Protein AF-A0A7L2NS81-F1 (afdb_monomer_lite)

Sequence (266 aa):
VYLLECKKGIGVDYRGTEAKTQKGVRCQKWADDIPHKPRYTPEKYPRAGLEENYCRNPDGDEKGPWCYTTDPDTRFDYCSIPECEVECMHCSGENYRGVVATTVSGLKCQRWDSQEPHSHGYLPENFPEKDLKNNYCRNPDGEPRPWCFTTSPTKRWDYCDIPRCTTPPPPPAPGRQCLSGRGEDYRGTISVTESGNTCQHWNSQSPHRHARTPENYPCQSLDENYCRNPDGEQRPWCYTTNTTARWEYCNIPSCDNTKPEAPGKN

InterPro domains:
  IPR000001 Kringle [PF00051] (6-84)
  IPR000001 Kringle [PF00051] (88-165)
  IPR000001 Kringle [PF00051] (178-255)
  IPR000001 Kringle [PS50070] (5-84)
  IPR000001 Kringle [PS50070] (87-165)
  IPR000001 Kringle [PS50070] (177-255)
  IPR000001 Kringle [SM00130] (4-86)
  IPR000001 Kringle [SM00130] (87-167)
  IPR000001 Kringle [SM00130] (176-257)
  IPR000001 Kringle [cd00108] (5-85)
  IPR000001 Kringle [cd00108] (85-165)
  IPR000001 Kringle [cd00108] (175-256)
  IPR013806 Kringle-like fold [SSF57440] (3-86)
  IPR013806 Kringle-like fold [SSF57440] (87-171)
  IPR013806 Kringle-like fold [SSF57440] (175-260)
  IPR018056 Kringle, conserved site [PS00021] (54-67)
  IPR018056 Kringle, conserved site [PS00021] (136-148)
  IPR018056 Kringle, conserved site [PS00021] (226-238)
  IPR038178 Kringle superfamily [G3DSA:2.40.20.10] (1-86)
  IPR038178 Kringle superfamily [G3DSA:2.40.20.10] (87-169)

Structure (mmCIF, N/CA/C/O backbone):
data_AF-A0A7L2NS81-F1
#
_entry.id   AF-A0A7L2NS81-F1
#
loop_
_atom_site.group_PDB
_atom_site.id
_atom_site.type_symbol
_atom_site.label_atom_id
_atom_site.label_alt_id
_atom_site.label_comp_id
_atom_site.label_asym_id
_atom_site.label_entity_id
_atom_site.label_seq_id
_atom_site.pdbx_PDB_ins_code
_atom_site.Cartn_x
_atom_site.Cartn_y
_atom_site.Cartn_z
_atom_site.occupancy
_atom_site.B_iso_or_equiv
_atom_site.auth_seq_id
_atom_site.auth_comp_id
_atom_site.auth_asym_id
_atom_site.auth_atom_id
_atom_site.pdbx_PDB_model_num
ATOM 1 N N . VAL A 1 1 ? 11.533 10.675 -11.305 1.00 37.94 1 VAL A N 1
ATOM 2 C CA . VAL A 1 1 ? 11.195 9.573 -12.235 1.00 37.94 1 VAL A CA 1
ATOM 3 C C . VAL A 1 1 ? 10.331 8.596 -11.459 1.00 37.94 1 VAL A C 1
ATOM 5 O O . VAL A 1 1 ? 10.693 8.256 -10.344 1.00 37.94 1 VAL A O 1
ATOM 8 N N . TYR A 1 2 ? 9.141 8.288 -11.972 1.00 44.25 2 TYR A N 1
ATOM 9 C CA . TYR A 1 2 ? 8.104 7.508 -11.289 1.00 44.25 2 TYR A CA 1
ATOM 10 C C . TYR A 1 2 ? 8.437 6.020 -11.352 1.00 44.25 2 TYR A C 1
ATOM 12 O O . TYR A 1 2 ? 8.634 5.500 -12.450 1.00 44.25 2 TYR A O 1
ATOM 20 N N . LEU A 1 3 ? 8.472 5.337 -10.211 1.00 56.97 3 LEU A N 1
ATOM 21 C CA . LEU A 1 3 ? 8.771 3.911 -10.158 1.00 56.97 3 LEU A CA 1
ATOM 22 C C . LEU A 1 3 ? 7.514 3.177 -9.679 1.00 56.97 3 LEU A C 1
ATOM 24 O O . LEU A 1 3 ? 7.083 3.314 -8.539 1.00 56.97 3 LEU A O 1
ATOM 28 N N . LEU A 1 4 ? 6.859 2.476 -10.605 1.00 67.50 4 LEU A N 1
ATOM 29 C CA . LEU A 1 4 ? 5.711 1.629 -10.304 1.00 67.50 4 LEU A CA 1
ATOM 30 C C . LEU A 1 4 ? 6.239 0.320 -9.700 1.00 67.50 4 LEU A C 1
ATOM 32 O O . LEU A 1 4 ? 6.959 -0.404 -10.384 1.00 67.50 4 LEU A O 1
ATOM 36 N N . GLU A 1 5 ? 5.874 0.012 -8.454 1.00 82.50 5 GLU A N 1
ATOM 37 C CA . GLU A 1 5 ? 6.315 -1.196 -7.721 1.00 82.50 5 GLU A CA 1
ATOM 38 C C . GLU A 1 5 ? 5.543 -2.476 -8.116 1.00 82.50 5 GLU A C 1
ATOM 40 O O . GLU A 1 5 ? 5.518 -3.468 -7.395 1.00 82.50 5 GLU A O 1
ATOM 45 N N . CYS A 1 6 ? 4.899 -2.462 -9.284 1.00 84.06 6 CYS A N 1
ATOM 46 C CA . CYS A 1 6 ? 4.261 -3.614 -9.914 1.00 84.06 6 CYS A CA 1
ATOM 47 C C . CYS A 1 6 ? 4.610 -3.637 -11.406 1.00 84.06 6 CYS A C 1
ATOM 49 O O . CYS A 1 6 ? 4.875 -2.592 -12.013 1.00 84.06 6 CYS A O 1
ATOM 51 N N . LYS A 1 7 ? 4.608 -4.823 -12.016 1.00 87.56 7 LYS A N 1
ATOM 52 C CA . LYS A 1 7 ? 4.845 -4.999 -13.454 1.00 87.56 7 LYS A CA 1
ATOM 53 C C . LYS A 1 7 ? 3.530 -5.151 -14.219 1.00 87.56 7 LYS A C 1
ATOM 55 O O . LYS A 1 7 ? 2.522 -5.575 -13.669 1.00 87.56 7 LYS A O 1
ATOM 60 N N . LYS A 1 8 ? 3.555 -4.792 -15.503 1.00 82.69 8 LYS A N 1
ATOM 61 C CA . LYS A 1 8 ? 2.508 -5.135 -16.474 1.00 82.69 8 LYS A CA 1
ATOM 62 C C . LYS A 1 8 ? 3.078 -6.139 -17.469 1.00 82.69 8 LYS A C 1
ATOM 64 O O . LYS A 1 8 ? 4.150 -5.885 -18.031 1.00 82.69 8 LYS A O 1
ATOM 69 N N . GLY A 1 9 ? 2.378 -7.244 -17.693 1.00 85.25 9 GLY A N 1
ATOM 70 C CA . GLY A 1 9 ? 2.822 -8.351 -18.531 1.00 85.25 9 GLY A CA 1
ATOM 71 C C . GLY A 1 9 ? 4.226 -8.823 -18.147 1.00 85.25 9 GLY A C 1
ATOM 72 O O . GLY A 1 9 ? 4.533 -9.107 -16.990 1.00 85.25 9 GLY A O 1
ATOM 73 N N . ILE A 1 10 ? 5.129 -8.845 -19.124 1.00 90.44 10 ILE A N 1
ATOM 74 C CA . ILE A 1 10 ? 6.520 -9.272 -18.915 1.00 90.44 10 ILE A CA 1
ATOM 75 C C . ILE A 1 10 ? 7.399 -8.204 -18.229 1.00 90.44 10 ILE A C 1
ATOM 77 O O . ILE A 1 10 ? 8.578 -8.433 -17.983 1.00 90.44 10 ILE A O 1
ATOM 81 N N . GLY A 1 11 ? 6.875 -7.023 -17.886 1.00 91.12 11 GLY A N 1
ATOM 82 C CA . GLY A 1 11 ? 7.608 -6.034 -17.085 1.00 91.12 11 GLY A CA 1
ATOM 83 C C . GLY A 1 11 ? 8.783 -5.345 -17.788 1.00 91.12 11 GLY A C 1
ATOM 84 O O . GLY A 1 11 ? 9.709 -4.900 -17.117 1.00 91.12 11 GLY A O 1
ATOM 85 N N . VAL A 1 12 ? 8.753 -5.206 -19.117 1.00 92.50 12 VAL A N 1
ATOM 86 C CA . VAL A 1 12 ? 9.753 -4.418 -19.878 1.00 92.50 12 VAL A CA 1
ATOM 87 C C . VAL A 1 12 ? 9.779 -2.952 -19.424 1.00 92.50 12 VAL A C 1
ATOM 89 O O . VAL A 1 12 ? 10.843 -2.353 -19.242 1.00 92.50 12 VAL A O 1
ATOM 92 N N . ASP A 1 13 ? 8.603 -2.395 -19.139 1.00 89.19 13 ASP A N 1
ATOM 93 C CA . ASP A 1 13 ? 8.441 -1.023 -18.647 1.00 89.19 13 ASP A CA 1
ATOM 94 C C . ASP A 1 13 ? 8.472 -0.925 -17.115 1.00 89.19 13 ASP A C 1
ATOM 96 O O . ASP A 1 13 ? 8.234 0.146 -16.555 1.00 89.19 13 ASP A O 1
ATOM 100 N N . TYR A 1 14 ? 8.763 -2.025 -16.412 1.00 90.88 14 TYR A N 1
ATOM 101 C CA . TYR A 1 14 ? 8.884 -1.999 -14.959 1.00 90.88 14 TYR A CA 1
ATOM 102 C C . TYR A 1 14 ? 10.051 -1.101 -14.551 1.00 90.88 14 TYR A C 1
ATOM 104 O O . TYR A 1 14 ? 11.174 -1.240 -15.048 1.00 90.88 14 TYR A O 1
ATOM 112 N N . ARG A 1 15 ? 9.777 -0.161 -13.648 1.00 91.81 15 ARG A N 1
ATOM 113 C CA . ARG A 1 15 ? 10.780 0.761 -13.112 1.00 91.81 15 ARG A CA 1
ATOM 114 C C . ARG A 1 15 ? 10.812 0.780 -11.585 1.00 91.81 15 ARG A C 1
ATOM 116 O O . ARG A 1 15 ? 11.556 1.579 -11.054 1.00 91.81 15 ARG A O 1
ATOM 123 N N . GLY A 1 16 ? 10.083 -0.096 -10.887 1.00 89.62 16 GLY A N 1
ATOM 124 C CA . GLY A 1 16 ? 10.102 -0.201 -9.420 1.00 89.62 16 GLY A CA 1
ATOM 125 C C . GLY A 1 16 ? 11.493 -0.433 -8.811 1.00 89.62 16 GLY A C 1
ATOM 126 O O . GLY A 1 16 ? 12.495 -0.595 -9.518 1.00 89.62 16 GLY A O 1
ATOM 127 N N . THR A 1 17 ? 11.554 -0.456 -7.488 1.00 93.75 17 THR A N 1
ATOM 128 C CA . THR A 1 17 ? 12.788 -0.497 -6.691 1.00 93.75 17 THR A CA 1
ATOM 129 C C . THR A 1 17 ? 13.110 -1.871 -6.108 1.00 93.75 17 THR A C 1
ATOM 131 O O . THR A 1 17 ? 14.082 -1.998 -5.363 1.00 93.75 17 THR A O 1
ATOM 134 N N . GLU A 1 18 ? 12.354 -2.915 -6.476 1.00 93.81 18 GLU A N 1
ATOM 135 C CA . GLU A 1 18 ? 12.687 -4.295 -6.097 1.00 93.81 18 GLU A CA 1
ATOM 136 C C . GLU A 1 18 ? 14.151 -4.618 -6.438 1.00 93.81 18 GLU A C 1
ATOM 138 O O . GLU A 1 18 ? 14.589 -4.445 -7.577 1.00 93.81 18 GLU A O 1
ATOM 143 N N . ALA A 1 19 ? 14.901 -5.055 -5.429 1.00 96.69 19 ALA A N 1
ATOM 144 C CA . ALA A 1 19 ? 16.357 -5.216 -5.468 1.00 96.69 19 ALA A CA 1
ATOM 145 C C . ALA A 1 19 ? 16.804 -6.571 -4.894 1.00 96.69 19 ALA A C 1
ATOM 147 O O . ALA A 1 19 ? 17.984 -6.763 -4.557 1.00 96.69 19 ALA A O 1
ATOM 148 N N . LYS A 1 20 ? 15.856 -7.501 -4.739 1.00 95.75 20 LYS A N 1
ATOM 149 C CA . LYS A 1 20 ? 16.094 -8.889 -4.365 1.00 95.75 20 LYS A CA 1
ATOM 150 C C . LYS A 1 20 ? 15.446 -9.829 -5.376 1.00 95.75 20 LYS A C 1
ATOM 152 O O . LYS A 1 20 ? 14.389 -9.557 -5.941 1.00 95.75 20 LYS A O 1
ATOM 157 N N . THR A 1 21 ? 16.085 -10.972 -5.578 1.00 96.06 21 THR A N 1
ATOM 158 C CA . THR A 1 21 ? 15.541 -12.048 -6.407 1.00 96.06 21 THR A CA 1
ATOM 159 C C . THR A 1 21 ? 14.382 -12.740 -5.685 1.00 96.06 21 THR A C 1
ATOM 161 O O . THR A 1 21 ? 14.189 -12.579 -4.479 1.00 96.06 21 THR A O 1
ATOM 164 N N . GLN A 1 22 ? 13.638 -13.587 -6.392 1.00 92.81 22 GLN A N 1
ATOM 165 C CA . GLN A 1 22 ? 12.577 -14.433 -5.833 1.00 92.81 22 GLN A CA 1
ATOM 166 C C . GLN A 1 22 ? 13.052 -15.339 -4.680 1.00 92.81 22 GLN A C 1
ATOM 168 O O . GLN A 1 22 ? 12.249 -15.769 -3.856 1.00 92.81 22 GLN A O 1
ATOM 173 N N . LYS A 1 23 ? 14.363 -15.608 -4.598 1.00 91.69 23 LYS A N 1
ATOM 174 C CA . LYS A 1 23 ? 15.012 -16.362 -3.513 1.00 91.69 23 LYS A CA 1
ATOM 175 C C . LYS A 1 23 ? 15.572 -15.470 -2.398 1.00 91.69 23 LYS A C 1
ATOM 177 O O . LYS A 1 23 ? 16.245 -15.962 -1.499 1.00 91.69 23 LYS A O 1
ATOM 182 N N . GLY A 1 24 ? 15.335 -14.160 -2.458 1.00 91.88 24 GLY A N 1
ATOM 183 C CA . GLY A 1 24 ? 15.815 -13.183 -1.482 1.00 91.88 24 GLY A CA 1
ATOM 184 C C . GLY A 1 24 ? 17.287 -12.785 -1.635 1.00 91.88 24 GLY A C 1
ATOM 185 O O . GLY A 1 24 ? 17.800 -12.069 -0.772 1.00 91.88 24 GLY A O 1
ATOM 186 N N . VAL A 1 25 ? 17.972 -13.210 -2.706 1.00 95.69 25 VAL A N 1
ATOM 187 C CA . VAL A 1 25 ? 19.376 -12.843 -2.960 1.00 95.69 25 VAL A CA 1
ATOM 188 C C . VAL A 1 25 ? 19.437 -11.384 -3.397 1.00 95.69 25 VAL A C 1
ATOM 190 O O . VAL A 1 25 ? 18.642 -10.946 -4.226 1.00 95.69 25 VAL A O 1
ATOM 193 N N . ARG A 1 26 ? 20.373 -10.612 -2.838 1.00 97.31 26 ARG A N 1
ATOM 194 C CA . ARG A 1 26 ? 20.547 -9.202 -3.197 1.00 97.31 26 ARG A CA 1
ATOM 195 C C . ARG A 1 26 ? 21.026 -9.080 -4.644 1.00 97.31 26 ARG A C 1
ATOM 197 O O . ARG A 1 26 ? 21.920 -9.805 -5.075 1.00 97.31 26 ARG A O 1
ATOM 204 N N . CYS A 1 27 ? 20.454 -8.132 -5.374 1.00 98.12 27 CYS A N 1
ATOM 205 C CA . CYS A 1 27 ? 20.894 -7.820 -6.723 1.00 98.12 27 CYS A CA 1
ATOM 206 C C . CYS A 1 27 ? 22.243 -7.081 -6.716 1.00 98.12 27 CYS A C 1
ATOM 208 O O . CYS A 1 27 ? 22.480 -6.202 -5.880 1.00 98.12 27 CYS A O 1
ATOM 210 N N . GLN A 1 28 ? 23.103 -7.408 -7.675 1.00 98.06 28 GLN A N 1
ATOM 211 C CA . GLN A 1 28 ? 24.285 -6.640 -8.057 1.00 98.06 28 GLN A CA 1
ATOM 212 C C . GLN A 1 28 ? 23.850 -5.399 -8.854 1.00 98.06 28 GLN A C 1
ATOM 214 O O . GLN A 1 28 ? 22.863 -5.453 -9.593 1.00 98.06 28 GLN A O 1
ATOM 219 N N . LYS A 1 29 ? 24.569 -4.276 -8.722 1.00 98.25 29 LYS A N 1
ATOM 220 C CA . LYS A 1 29 ? 24.287 -3.091 -9.543 1.00 98.25 29 LYS A CA 1
ATOM 221 C C . LYS A 1 29 ? 24.582 -3.366 -11.013 1.00 98.25 29 LYS A C 1
ATOM 223 O O . LYS A 1 29 ? 25.565 -4.026 -11.340 1.00 98.25 29 LYS A O 1
ATOM 228 N N . TRP A 1 30 ? 23.773 -2.801 -11.905 1.00 97.88 30 TRP A N 1
ATOM 229 C CA . TRP A 1 30 ? 23.941 -2.976 -13.354 1.00 97.88 30 TRP A CA 1
ATOM 230 C C . TRP A 1 30 ? 25.242 -2.374 -13.899 1.00 97.88 30 TRP A C 1
ATOM 232 O O . TRP A 1 30 ? 25.712 -2.800 -14.954 1.00 97.88 30 TRP A O 1
ATOM 242 N N . ALA A 1 31 ? 25.793 -1.379 -13.199 1.00 97.19 31 ALA A N 1
ATOM 243 C CA . ALA A 1 31 ? 27.062 -0.733 -13.526 1.00 97.19 31 ALA A CA 1
ATOM 244 C C . ALA A 1 31 ? 28.289 -1.443 -12.917 1.00 97.19 31 ALA A C 1
ATOM 246 O O . ALA A 1 31 ? 29.405 -1.206 -13.376 1.00 97.19 31 ALA A O 1
ATOM 247 N N . ASP A 1 32 ? 28.098 -2.307 -11.913 1.00 97.62 32 ASP A N 1
ATOM 248 C CA . ASP A 1 32 ? 29.197 -3.026 -11.261 1.00 97.62 32 ASP A CA 1
ATOM 249 C C . ASP A 1 32 ? 29.572 -4.269 -12.080 1.00 97.62 32 ASP A C 1
ATOM 251 O O . ASP A 1 32 ? 28.709 -4.907 -12.686 1.00 97.62 32 ASP A O 1
ATOM 255 N N . ASP A 1 33 ? 30.847 -4.660 -12.064 1.00 96.25 33 ASP A N 1
ATOM 256 C CA . ASP A 1 33 ? 31.361 -5.835 -12.779 1.00 96.25 33 ASP A CA 1
ATOM 257 C C . ASP A 1 33 ? 31.762 -7.015 -11.876 1.00 96.25 33 ASP A C 1
ATOM 259 O O . ASP A 1 33 ? 32.298 -8.015 -12.364 1.00 96.25 33 ASP A O 1
ATOM 263 N N . ILE A 1 34 ? 31.438 -6.929 -10.581 1.00 93.50 34 ILE A N 1
ATOM 264 C CA . ILE A 1 34 ? 31.745 -7.923 -9.543 1.00 93.50 34 ILE A CA 1
ATOM 265 C C . ILE A 1 34 ? 30.467 -8.248 -8.740 1.00 93.50 34 ILE A C 1
ATOM 267 O O . ILE A 1 34 ? 29.770 -7.316 -8.333 1.00 93.50 34 ILE A O 1
ATOM 271 N N . PRO A 1 35 ? 30.173 -9.532 -8.434 1.00 96.19 35 PRO A N 1
ATOM 272 C CA . PRO A 1 35 ? 30.913 -10.737 -8.839 1.00 96.19 35 PRO A CA 1
ATOM 273 C C . PRO A 1 35 ? 30.750 -11.114 -10.319 1.00 96.19 35 PRO A C 1
ATOM 275 O O . PRO A 1 35 ? 31.581 -11.847 -10.855 1.00 96.19 35 PRO A O 1
ATOM 278 N N . HIS A 1 36 ? 29.718 -10.612 -11.000 1.00 97.50 36 HIS A N 1
ATOM 279 C CA . HIS A 1 36 ? 29.411 -10.993 -12.377 1.00 97.50 36 HIS A CA 1
ATOM 280 C C . HIS A 1 36 ? 29.635 -9.841 -13.337 1.00 97.50 36 HIS A C 1
ATOM 282 O O . HIS A 1 36 ? 29.019 -8.797 -13.202 1.00 97.50 36 HIS A O 1
ATOM 288 N N . LYS A 1 37 ? 30.394 -10.057 -14.412 1.00 96.94 37 LYS A N 1
ATOM 289 C CA . LYS A 1 37 ? 30.493 -9.076 -15.504 1.00 96.94 37 LYS A CA 1
ATOM 290 C C . LYS A 1 37 ? 29.169 -8.992 -16.297 1.00 96.94 37 LYS A C 1
ATOM 292 O O . LYS A 1 37 ? 28.851 -9.978 -16.981 1.00 96.94 37 LYS A O 1
ATOM 297 N N . PRO A 1 38 ? 28.399 -7.883 -16.267 1.00 96.50 38 PRO A N 1
ATOM 298 C CA . PRO A 1 38 ? 27.077 -7.815 -16.889 1.00 96.50 38 PRO A CA 1
ATOM 299 C C . PRO A 1 38 ? 27.137 -7.741 -18.418 1.00 96.50 38 PRO A C 1
ATOM 301 O O . PRO A 1 38 ? 27.992 -7.079 -19.012 1.00 96.50 38 PRO A O 1
ATOM 304 N N . ARG A 1 39 ? 26.182 -8.396 -19.085 1.00 95.94 39 ARG A N 1
ATOM 305 C CA . ARG A 1 39 ? 25.927 -8.219 -20.527 1.00 95.94 39 ARG A CA 1
ATOM 306 C C . ARG A 1 39 ? 25.102 -6.958 -20.811 1.00 95.94 39 ARG A C 1
ATOM 308 O O . ARG A 1 39 ? 25.333 -6.308 -21.831 1.00 95.94 39 ARG A O 1
ATOM 315 N N . TYR A 1 40 ? 24.166 -6.637 -19.920 1.00 95.88 40 TYR A N 1
ATOM 316 C CA . TYR A 1 40 ? 23.319 -5.448 -19.979 1.00 95.88 40 TYR A CA 1
ATOM 317 C C . TYR A 1 40 ? 23.836 -4.455 -18.947 1.00 95.88 40 TYR A C 1
ATOM 319 O O . TYR A 1 40 ? 23.880 -4.786 -17.767 1.00 95.88 40 TYR A O 1
ATOM 327 N N . THR A 1 41 ? 24.264 -3.283 -19.408 1.00 96.12 41 THR A N 1
ATOM 328 C CA . THR A 1 41 ? 24.773 -2.197 -18.562 1.00 96.12 41 THR A CA 1
ATOM 329 C C . THR A 1 41 ? 24.061 -0.893 -18.920 1.00 96.12 41 THR A C 1
ATOM 331 O O . THR A 1 41 ? 23.554 -0.780 -20.048 1.00 96.12 41 THR A O 1
ATOM 334 N N . PRO A 1 42 ? 24.022 0.098 -18.013 1.00 95.50 42 PRO A N 1
ATOM 335 C CA . PRO A 1 42 ? 23.379 1.387 -18.271 1.00 95.50 42 PRO A CA 1
ATOM 336 C C . PRO A 1 42 ? 23.953 2.101 -19.501 1.00 95.50 42 PRO A C 1
ATOM 338 O O . PRO A 1 42 ? 23.210 2.722 -20.258 1.00 95.50 42 PRO A O 1
ATOM 341 N N . GLU A 1 43 ? 25.254 1.950 -19.761 1.00 95.12 43 GLU A N 1
ATOM 342 C CA . GLU A 1 43 ? 25.945 2.568 -20.899 1.00 95.12 43 GLU A CA 1
ATOM 343 C C . GLU A 1 43 ? 25.525 1.933 -22.229 1.00 95.12 43 GLU A C 1
ATOM 345 O O . GLU A 1 43 ? 25.371 2.627 -23.233 1.00 95.12 43 GLU A O 1
ATOM 350 N N . LYS A 1 44 ? 25.327 0.607 -22.250 1.00 95.00 44 LYS A N 1
ATOM 351 C CA . LYS A 1 44 ? 24.927 -0.128 -23.461 1.00 95.00 44 LYS A CA 1
ATOM 352 C C . LYS A 1 44 ? 23.424 -0.056 -23.728 1.00 95.00 44 LYS A C 1
ATOM 354 O O . LYS A 1 44 ? 23.018 -0.095 -24.887 1.00 95.00 44 LYS A O 1
ATOM 359 N N . TYR A 1 45 ? 22.607 0.046 -22.679 1.00 94.94 45 TYR A N 1
ATOM 360 C CA . TYR A 1 45 ? 21.142 0.035 -22.759 1.00 94.94 45 TYR A CA 1
ATOM 361 C C . TYR A 1 45 ? 20.526 1.219 -21.990 1.00 94.94 45 TYR A C 1
ATOM 363 O O . TYR A 1 45 ? 19.752 1.016 -21.051 1.00 94.94 45 TYR A O 1
ATOM 371 N N . PRO A 1 46 ? 20.784 2.474 -22.407 1.00 93.31 46 PRO A N 1
ATOM 372 C CA . PRO A 1 46 ? 20.386 3.666 -21.650 1.00 93.31 46 PRO A CA 1
ATOM 373 C C . PRO A 1 46 ? 18.865 3.847 -21.517 1.00 93.31 46 PRO A C 1
ATOM 375 O O . PRO A 1 46 ? 18.396 4.547 -20.627 1.00 93.31 46 PRO A O 1
ATOM 378 N N . ARG A 1 47 ? 18.065 3.207 -22.382 1.00 89.56 47 ARG A N 1
ATOM 379 C CA . ARG A 1 47 ? 16.590 3.254 -22.326 1.00 89.56 47 ARG A CA 1
ATOM 380 C C . ARG A 1 47 ? 15.959 2.152 -21.469 1.00 89.56 47 ARG A C 1
ATOM 382 O O . ARG A 1 47 ? 14.763 2.215 -21.190 1.00 89.56 47 ARG A O 1
ATOM 389 N N . ALA A 1 48 ? 16.740 1.164 -21.033 1.00 90.75 48 ALA A N 1
ATOM 390 C CA . ALA A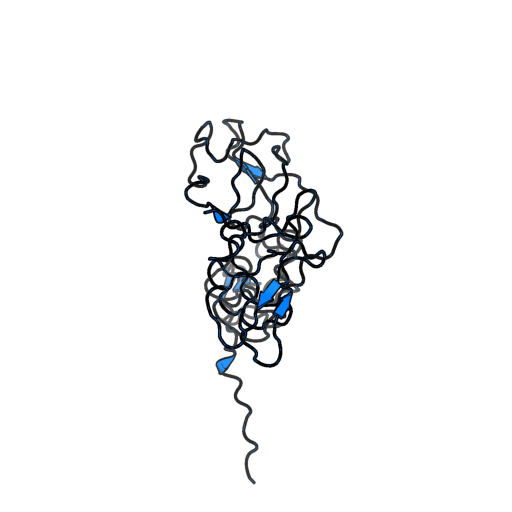 1 48 ? 16.237 0.052 -20.227 1.00 90.75 48 ALA A CA 1
ATOM 391 C C . ALA A 1 48 ? 16.065 0.412 -18.736 1.00 90.75 48 ALA A C 1
ATOM 393 O O . ALA A 1 48 ? 15.557 -0.399 -17.968 1.00 90.75 48 ALA A O 1
ATOM 394 N N . GLY A 1 49 ? 16.448 1.630 -18.325 1.00 91.62 49 GLY A N 1
ATOM 395 C CA . GLY A 1 49 ? 16.281 2.105 -16.948 1.00 91.62 49 GLY A CA 1
ATOM 396 C C . GLY A 1 49 ? 17.063 1.271 -15.936 1.00 91.62 49 GLY A C 1
ATOM 397 O O . GLY A 1 49 ? 16.537 0.979 -14.865 1.00 91.62 49 GLY A O 1
ATOM 398 N N . LEU A 1 50 ? 18.277 0.842 -16.299 1.00 95.38 50 LEU A N 1
ATOM 399 C CA . LEU A 1 50 ? 19.168 -0.011 -15.501 1.00 95.38 50 LEU A CA 1
ATOM 400 C C . LEU A 1 50 ? 19.802 0.764 -14.330 1.00 95.38 50 LEU A C 1
ATOM 402 O O . LEU A 1 50 ? 21.014 0.862 -14.201 1.00 95.38 50 LEU A O 1
ATOM 406 N N . GLU A 1 51 ? 18.968 1.379 -13.505 1.00 93.75 51 GLU A N 1
ATOM 407 C CA . GLU A 1 51 ? 19.382 2.195 -12.368 1.00 93.75 51 GLU A CA 1
ATOM 408 C C . GLU A 1 51 ? 19.677 1.308 -11.151 1.00 93.75 51 GLU A C 1
ATOM 410 O O . GLU A 1 51 ? 18.974 0.325 -10.897 1.00 93.75 51 GLU A O 1
ATOM 415 N N . GLU A 1 52 ? 20.721 1.665 -10.399 1.00 96.25 52 GLU A N 1
ATOM 416 C CA . GLU A 1 52 ? 21.174 0.944 -9.204 1.00 96.25 52 GLU A CA 1
ATOM 417 C C . GLU A 1 52 ? 21.288 -0.576 -9.433 1.00 96.25 52 GLU A C 1
ATOM 419 O O . GLU A 1 52 ? 21.941 -1.028 -10.377 1.00 96.25 52 GLU A O 1
ATOM 424 N N . ASN A 1 53 ? 20.688 -1.373 -8.550 1.00 97.38 53 ASN A N 1
ATOM 425 C CA . ASN A 1 53 ? 20.591 -2.825 -8.622 1.00 97.38 53 ASN A CA 1
ATOM 426 C C . ASN A 1 53 ? 19.135 -3.292 -8.769 1.00 97.38 53 ASN A C 1
ATOM 428 O O . ASN A 1 53 ? 18.802 -4.406 -8.374 1.00 97.38 53 ASN A O 1
ATOM 432 N N . TYR A 1 54 ? 18.251 -2.441 -9.289 1.00 97.25 54 TYR A N 1
ATOM 433 C CA . TYR A 1 54 ? 16.829 -2.758 -9.362 1.00 97.25 54 TYR A CA 1
ATOM 434 C C . TYR A 1 54 ? 16.533 -3.795 -10.443 1.00 97.25 54 TYR A C 1
ATOM 436 O O . TYR A 1 54 ? 17.120 -3.765 -11.521 1.00 97.25 54 TYR A O 1
ATOM 444 N N . CYS A 1 55 ? 15.582 -4.687 -10.198 1.00 97.56 55 CYS A N 1
ATOM 445 C CA . CYS A 1 55 ? 15.168 -5.703 -11.158 1.00 97.56 55 CYS A CA 1
ATOM 446 C C . CYS A 1 55 ? 14.612 -5.070 -12.441 1.00 97.56 55 CYS A C 1
ATOM 448 O O . CYS A 1 55 ? 13.784 -4.159 -12.384 1.00 97.56 55 CYS A O 1
ATOM 450 N N . ARG A 1 56 ? 15.044 -5.540 -13.613 1.00 97.62 56 ARG A N 1
ATOM 451 C CA . ARG A 1 56 ? 14.636 -5.010 -14.928 1.00 97.62 56 ARG A CA 1
ATOM 452 C C . ARG A 1 56 ? 14.493 -6.143 -15.933 1.00 97.62 56 ARG A C 1
ATOM 454 O O . ARG A 1 56 ? 14.997 -7.235 -15.712 1.00 97.62 56 ARG A O 1
ATOM 461 N N . ASN A 1 57 ? 13.806 -5.878 -17.039 1.00 97.12 57 ASN A N 1
ATOM 462 C CA . ASN A 1 57 ? 13.701 -6.816 -18.155 1.00 97.12 57 ASN A CA 1
ATOM 463 C C . ASN A 1 57 ? 14.267 -6.182 -19.443 1.00 97.12 57 ASN A C 1
ATOM 465 O O . ASN A 1 57 ? 13.494 -5.767 -20.310 1.00 97.12 57 ASN A O 1
ATOM 469 N N . PRO A 1 58 ? 15.601 -6.001 -19.544 1.00 96.56 58 PRO A N 1
ATOM 470 C CA . PRO A 1 58 ? 16.229 -5.321 -20.681 1.00 96.56 58 PRO A CA 1
ATOM 471 C C . PRO A 1 58 ? 16.178 -6.121 -21.988 1.00 96.56 58 PRO A C 1
ATOM 473 O O . PRO A 1 58 ? 16.429 -5.555 -23.052 1.00 96.56 58 PRO A O 1
ATOM 476 N N . ASP A 1 59 ? 15.889 -7.417 -21.914 1.00 95.50 59 ASP A N 1
ATOM 477 C CA . ASP A 1 59 ? 15.902 -8.361 -23.028 1.00 95.50 59 ASP A C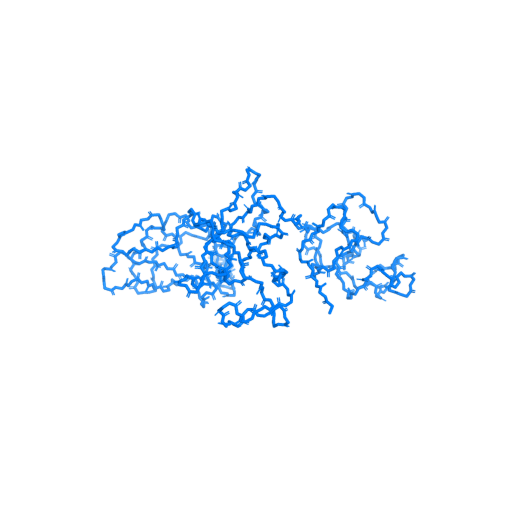A 1
ATOM 478 C C . ASP A 1 59 ? 14.530 -8.890 -23.435 1.00 95.50 59 ASP A C 1
ATOM 480 O O . ASP A 1 59 ? 14.437 -9.632 -24.411 1.00 95.50 59 ASP A O 1
ATOM 484 N N . GLY A 1 60 ? 13.468 -8.458 -22.752 1.00 94.19 60 GLY A N 1
ATOM 485 C CA . GLY A 1 60 ? 12.105 -8.873 -23.065 1.00 94.19 60 GLY A CA 1
ATOM 486 C C . GLY A 1 60 ? 11.846 -10.346 -22.756 1.00 94.19 60 GLY A C 1
ATOM 487 O O . GLY A 1 60 ? 11.037 -10.968 -23.439 1.00 94.19 60 GLY A O 1
ATOM 488 N N . ASP A 1 61 ? 12.524 -10.900 -21.748 1.00 95.94 61 ASP A N 1
ATOM 489 C CA . ASP A 1 61 ? 12.329 -12.277 -21.299 1.00 95.94 61 ASP A CA 1
ATOM 490 C C . ASP A 1 61 ? 10.874 -12.491 -20.845 1.00 95.94 61 ASP A C 1
ATOM 492 O O . ASP A 1 61 ? 10.324 -11.709 -20.062 1.00 95.94 61 ASP A O 1
ATOM 496 N N . GLU A 1 62 ? 10.241 -13.561 -21.327 1.00 95.00 62 GLU A N 1
ATOM 497 C CA . GLU A 1 62 ? 8.845 -13.893 -21.026 1.00 95.00 62 GLU A CA 1
ATOM 498 C C . GLU A 1 62 ? 8.601 -14.191 -19.539 1.00 95.00 62 GLU A C 1
ATOM 500 O O . GLU A 1 62 ? 7.484 -14.023 -19.044 1.00 95.00 62 GLU A O 1
ATOM 505 N N . LYS A 1 63 ? 9.638 -14.588 -18.793 1.00 93.25 63 LYS A N 1
ATOM 506 C CA . LYS A 1 63 ? 9.548 -14.843 -17.345 1.00 93.25 63 LYS A CA 1
ATOM 507 C C . LYS A 1 63 ? 9.513 -13.557 -16.520 1.00 93.25 63 LYS A C 1
ATOM 509 O O . LYS A 1 63 ? 9.064 -13.566 -15.371 1.00 93.25 63 LYS A O 1
ATOM 514 N N . GLY A 1 64 ? 9.903 -12.435 -17.115 1.00 94.38 64 GLY A N 1
ATOM 515 C CA . GLY A 1 64 ? 9.783 -11.110 -16.530 1.00 94.38 64 GLY A CA 1
ATOM 516 C C . GLY A 1 64 ? 11.084 -10.548 -15.956 1.00 94.38 64 GLY A C 1
ATOM 517 O O . GLY A 1 64 ? 12.167 -11.011 -16.309 1.00 94.38 64 GLY A O 1
ATOM 518 N N . PRO A 1 65 ? 11.005 -9.513 -15.096 1.00 97.38 65 PRO A N 1
ATOM 519 C CA . PRO A 1 65 ? 12.195 -8.795 -14.661 1.00 97.38 65 PRO A CA 1
ATOM 520 C C . PRO A 1 65 ? 13.109 -9.630 -13.762 1.00 97.38 65 PRO A C 1
ATOM 522 O O . PRO A 1 65 ? 12.665 -10.432 -12.937 1.00 97.38 65 PRO A O 1
ATOM 525 N N . TRP A 1 66 ? 14.403 -9.389 -13.909 1.00 98.06 66 TRP A N 1
ATOM 526 C CA . TRP A 1 66 ? 15.482 -10.124 -13.268 1.00 98.06 66 TRP A CA 1
ATOM 527 C C . TRP A 1 66 ? 16.632 -9.175 -12.911 1.00 98.06 66 TRP A C 1
ATOM 529 O O . TRP A 1 66 ? 16.628 -7.995 -13.277 1.00 98.06 66 TRP A O 1
ATOM 539 N N . CYS A 1 67 ? 17.618 -9.674 -12.172 1.00 98.38 67 CYS A N 1
ATOM 540 C CA . CYS A 1 67 ? 18.855 -8.946 -11.898 1.00 98.38 67 CYS A CA 1
ATOM 541 C C . CYS A 1 67 ? 20.055 -9.901 -11.832 1.00 98.38 67 CYS A C 1
ATOM 543 O O . CYS A 1 67 ? 19.900 -11.096 -11.564 1.00 98.38 67 CYS A O 1
ATOM 545 N N . TYR A 1 68 ? 21.264 -9.378 -12.057 1.00 98.38 68 TYR A N 1
ATOM 546 C CA . TYR A 1 68 ? 22.485 -10.077 -11.642 1.00 98.38 68 TYR A CA 1
ATOM 547 C C . TYR A 1 68 ? 22.505 -10.169 -10.118 1.00 98.38 68 TYR A C 1
ATOM 549 O O . TYR A 1 68 ? 22.037 -9.247 -9.452 1.00 98.38 68 TYR A O 1
ATOM 557 N N . THR A 1 69 ? 23.026 -11.254 -9.550 1.00 97.94 69 THR A N 1
ATOM 558 C CA . THR A 1 69 ? 22.998 -11.441 -8.089 1.00 97.94 69 THR A CA 1
ATOM 559 C C . THR A 1 69 ? 24.351 -11.135 -7.447 1.00 97.94 69 THR A C 1
ATOM 561 O O . THR A 1 69 ? 25.381 -11.153 -8.110 1.00 97.94 69 THR A O 1
ATOM 564 N N . THR A 1 70 ? 24.377 -10.857 -6.145 1.00 97.62 70 THR A N 1
ATOM 565 C CA . THR A 1 70 ? 25.636 -10.742 -5.391 1.00 97.62 70 THR A CA 1
ATOM 566 C C . THR A 1 70 ? 26.244 -12.097 -5.007 1.00 97.62 70 THR A C 1
ATOM 568 O O . THR A 1 70 ? 27.315 -12.119 -4.408 1.00 97.62 70 THR A O 1
ATOM 571 N N . ASP A 1 71 ? 25.567 -13.213 -5.292 1.00 96.81 71 ASP A N 1
ATOM 572 C CA . ASP A 1 71 ? 26.070 -14.570 -5.063 1.00 96.81 71 ASP A CA 1
ATOM 573 C C . ASP A 1 71 ? 26.987 -14.996 -6.233 1.00 96.81 71 ASP A C 1
ATOM 575 O O . ASP A 1 71 ? 26.519 -15.032 -7.375 1.00 96.81 71 ASP A O 1
ATOM 579 N N . PRO A 1 72 ? 28.277 -15.314 -5.993 1.00 96.19 72 PRO A N 1
ATOM 580 C CA . PRO A 1 72 ? 29.209 -15.753 -7.035 1.00 96.19 72 PRO A CA 1
ATOM 581 C C . PRO A 1 72 ? 28.781 -17.018 -7.791 1.00 96.19 72 PRO A C 1
ATOM 583 O O . PRO A 1 72 ? 29.167 -17.175 -8.950 1.00 96.19 72 PRO A O 1
ATOM 586 N N . ASP A 1 73 ? 27.976 -17.890 -7.180 1.00 96.69 73 ASP A N 1
ATOM 587 C CA . ASP A 1 73 ? 27.527 -19.143 -7.802 1.00 96.69 73 ASP A CA 1
ATOM 588 C C . ASP A 1 73 ? 26.251 -18.953 -8.642 1.00 96.69 73 ASP A C 1
ATOM 590 O O . ASP A 1 73 ? 25.970 -19.725 -9.564 1.00 96.69 73 ASP A O 1
ATOM 594 N N . THR A 1 74 ? 25.495 -17.882 -8.382 1.00 95.94 74 THR A N 1
ATOM 595 C CA . THR A 1 74 ? 24.239 -17.571 -9.072 1.00 95.94 74 THR A CA 1
ATOM 596 C C . THR A 1 74 ? 24.390 -16.309 -9.915 1.00 95.94 74 THR A C 1
ATOM 598 O O . THR A 1 74 ? 24.221 -15.189 -9.440 1.00 95.94 74 THR A O 1
ATOM 601 N N . ARG A 1 75 ? 24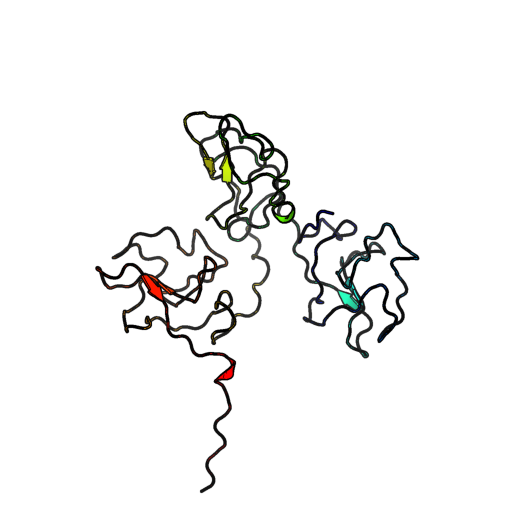.661 -16.462 -11.215 1.00 97.06 75 ARG A N 1
ATOM 602 C CA . ARG A 1 75 ? 24.888 -15.311 -12.109 1.00 97.06 75 ARG A CA 1
ATOM 603 C C . ARG A 1 75 ? 23.732 -14.306 -12.143 1.00 97.06 75 ARG A C 1
ATOM 605 O O . ARG A 1 75 ? 23.959 -13.100 -12.073 1.00 97.06 75 ARG A O 1
ATOM 612 N N . PHE A 1 76 ? 22.508 -14.793 -12.293 1.00 97.75 76 PHE A N 1
ATOM 613 C CA . PHE A 1 76 ? 21.288 -13.989 -12.296 1.00 97.75 76 PHE A CA 1
ATOM 614 C C . PHE A 1 76 ? 20.122 -14.845 -11.796 1.00 97.75 76 PHE A C 1
ATOM 616 O O . PHE A 1 76 ? 20.182 -16.074 -11.866 1.00 97.75 76 PHE A O 1
ATOM 623 N N . ASP A 1 77 ? 19.067 -14.203 -11.313 1.00 97.81 77 ASP A N 1
ATOM 624 C CA . ASP A 1 77 ? 17.802 -14.859 -10.978 1.00 97.81 77 ASP A CA 1
ATOM 625 C C . ASP A 1 77 ? 16.648 -13.863 -11.186 1.00 97.81 77 ASP A C 1
ATOM 627 O O . ASP A 1 77 ? 16.858 -12.646 -11.259 1.00 97.81 77 ASP A O 1
ATOM 631 N N . TYR A 1 78 ? 15.431 -14.382 -11.322 1.00 97.56 78 TYR A N 1
ATOM 632 C CA . TYR A 1 78 ? 14.228 -13.575 -11.531 1.00 97.56 78 TYR A CA 1
ATOM 633 C C . TYR A 1 78 ? 13.770 -12.930 -10.228 1.00 97.56 78 TYR A C 1
ATOM 635 O O . TYR A 1 78 ? 14.064 -13.427 -9.138 1.00 97.56 78 TYR A O 1
ATOM 643 N N . CYS A 1 79 ? 13.020 -11.837 -10.337 1.00 95.56 79 CYS A N 1
ATOM 644 C CA . CYS A 1 79 ? 12.466 -11.132 -9.188 1.00 95.56 79 CYS A CA 1
ATOM 645 C C . CYS A 1 79 ? 10.957 -11.360 -9.070 1.00 95.56 79 CYS A C 1
ATOM 647 O O . CYS A 1 79 ? 10.230 -11.352 -10.067 1.00 95.56 79 CYS A O 1
ATOM 649 N N . SER A 1 80 ? 10.476 -11.518 -7.837 1.00 91.75 80 SER A N 1
ATOM 650 C CA . SER A 1 80 ? 9.051 -11.692 -7.533 1.00 91.75 80 SER A CA 1
ATOM 651 C C . SER A 1 80 ? 8.322 -10.349 -7.513 1.00 91.75 80 SER A C 1
ATOM 653 O O . SER A 1 80 ? 7.948 -9.854 -6.455 1.00 91.75 80 SER A O 1
ATOM 655 N N . ILE A 1 81 ? 8.133 -9.747 -8.688 1.00 88.44 81 ILE A N 1
ATOM 656 C CA . ILE A 1 81 ? 7.415 -8.473 -8.822 1.00 88.44 81 ILE A CA 1
ATOM 657 C C . ILE A 1 81 ? 5.923 -8.750 -9.049 1.00 88.44 81 ILE A C 1
ATOM 659 O O . ILE A 1 81 ? 5.592 -9.493 -9.982 1.00 88.44 81 ILE A O 1
ATOM 663 N N . PRO A 1 82 ? 5.023 -8.150 -8.249 1.00 82.50 82 PRO A N 1
ATOM 664 C CA . PRO A 1 82 ? 3.587 -8.349 -8.398 1.00 82.50 82 PRO A CA 1
ATOM 665 C C . PRO A 1 82 ? 3.071 -7.760 -9.716 1.00 82.50 82 PRO A C 1
ATOM 667 O O . PRO A 1 82 ? 3.568 -6.740 -10.199 1.00 82.50 82 PRO A O 1
ATOM 670 N N . GLU A 1 83 ? 2.053 -8.395 -10.295 1.00 81.31 83 GLU A N 1
ATOM 671 C CA . GLU A 1 83 ? 1.333 -7.854 -11.450 1.00 81.31 83 GLU A CA 1
ATOM 672 C C . GLU A 1 83 ? 0.482 -6.654 -11.014 1.00 81.31 83 GLU A C 1
ATOM 674 O O . GLU A 1 83 ? -0.103 -6.655 -9.930 1.00 81.31 83 GLU A O 1
ATOM 679 N N . CYS A 1 84 ? 0.404 -5.614 -11.840 1.00 77.75 84 CYS A N 1
ATOM 680 C CA . CYS A 1 84 ? -0.430 -4.463 -11.531 1.00 77.75 84 CYS A CA 1
ATOM 681 C C . CYS A 1 84 ? -1.914 -4.832 -11.581 1.00 77.75 84 CYS A C 1
ATOM 683 O O . CYS A 1 84 ? -2.442 -5.243 -12.614 1.00 77.75 84 CYS A O 1
ATOM 685 N N . GLU A 1 85 ? -2.604 -4.596 -10.473 1.00 72.12 85 GLU A N 1
ATOM 686 C CA . GLU A 1 85 ? -4.018 -4.911 -10.307 1.00 72.12 85 GLU A CA 1
ATOM 687 C C . GLU A 1 85 ? -4.892 -3.898 -11.060 1.00 72.12 85 GLU A C 1
ATOM 689 O O . GLU A 1 85 ? -5.042 -2.752 -10.631 1.00 72.12 85 GLU A O 1
ATOM 694 N N . VAL A 1 86 ? -5.447 -4.290 -12.211 1.00 78.25 86 VAL A N 1
ATOM 695 C CA . VAL A 1 86 ? -6.231 -3.377 -13.068 1.00 78.25 86 VAL A CA 1
ATOM 696 C C . VAL A 1 86 ? -7.733 -3.665 -13.099 1.00 78.25 86 VAL A C 1
ATOM 698 O O . VAL A 1 86 ? -8.510 -2.723 -13.262 1.00 78.25 86 VAL A O 1
ATOM 701 N N . GLU A 1 87 ? -8.157 -4.915 -12.899 1.00 82.50 87 GLU A N 1
ATOM 702 C CA . GLU A 1 87 ? -9.577 -5.316 -12.964 1.00 82.50 87 GLU A CA 1
ATOM 703 C C . GLU A 1 87 ? -10.228 -5.471 -11.584 1.00 82.50 87 GLU A C 1
ATOM 705 O O . GLU A 1 87 ? -11.384 -5.105 -11.385 1.00 82.50 87 GLU A O 1
ATOM 710 N N . CYS A 1 88 ? -9.474 -5.985 -10.619 1.00 88.25 88 CYS A N 1
ATOM 711 C CA . CYS A 1 88 ? -9.907 -6.274 -9.257 1.00 88.25 88 CYS A CA 1
ATOM 712 C C . CYS A 1 88 ? -8.838 -5.798 -8.266 1.00 88.25 88 CYS A C 1
ATOM 714 O O . CYS A 1 88 ? -7.780 -5.339 -8.688 1.00 88.25 88 CYS A O 1
ATOM 716 N N . MET A 1 89 ? -9.116 -5.882 -6.965 1.00 91.00 89 MET A N 1
ATOM 717 C CA . MET A 1 89 ? -8.149 -5.570 -5.912 1.00 91.00 89 MET A CA 1
ATOM 718 C C . MET A 1 89 ? -7.857 -6.782 -5.023 1.00 91.00 89 MET A C 1
ATOM 720 O O . MET A 1 89 ? -8.771 -7.518 -4.628 1.00 91.00 89 MET A O 1
ATOM 724 N N . HIS A 1 90 ? -6.598 -6.958 -4.645 1.00 87.12 90 HIS A N 1
ATOM 725 C CA . HIS A 1 90 ? -6.215 -7.769 -3.494 1.00 87.12 90 HIS A CA 1
ATOM 726 C C . HIS A 1 90 ? -6.126 -6.895 -2.238 1.00 87.12 90 HIS A C 1
ATOM 728 O O . HIS A 1 90 ? -6.086 -5.668 -2.314 1.00 87.12 90 HIS A O 1
ATOM 734 N N . CYS A 1 91 ? -6.092 -7.530 -1.062 1.00 89.62 91 CYS A N 1
ATOM 735 C CA . CYS A 1 91 ? -5.844 -6.844 0.211 1.00 89.62 91 CYS A CA 1
ATOM 736 C C . CYS A 1 91 ? -6.777 -5.642 0.429 1.00 89.62 91 CYS A C 1
ATOM 738 O O . CYS A 1 91 ? -7.991 -5.818 0.342 1.00 89.62 91 CYS A O 1
ATOM 740 N N . SER A 1 92 ? -6.263 -4.446 0.696 1.00 91.31 92 SER A N 1
ATOM 741 C CA . SER A 1 92 ? -7.084 -3.235 0.797 1.00 91.31 92 SER A CA 1
ATOM 742 C C . SER A 1 92 ? -6.991 -2.371 -0.471 1.00 91.31 92 SER A C 1
ATOM 744 O O . SER A 1 92 ? -7.461 -1.234 -0.495 1.00 91.31 92 SER A O 1
ATOM 746 N N . GLY A 1 93 ? -6.416 -2.897 -1.557 1.00 91.62 93 GLY A N 1
ATOM 747 C CA . GLY A 1 93 ? -6.253 -2.206 -2.835 1.00 91.62 93 GLY A CA 1
ATOM 748 C C . GLY A 1 93 ? -5.142 -1.153 -2.842 1.00 91.62 93 GLY A C 1
ATOM 749 O O . GLY A 1 93 ? -5.188 -0.212 -3.634 1.00 91.62 93 GLY A O 1
ATOM 750 N N . GLU A 1 94 ? -4.123 -1.305 -1.997 1.00 88.44 94 GLU A N 1
ATOM 751 C CA . GLU A 1 94 ? -2.926 -0.452 -1.958 1.00 88.44 94 GLU A CA 1
ATOM 752 C C . GLU A 1 94 ? -2.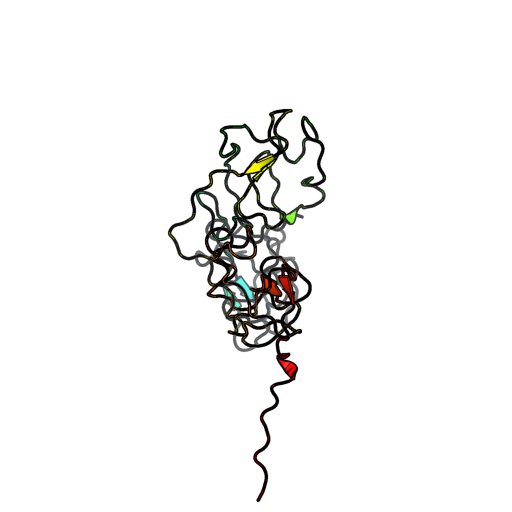194 -0.447 -3.316 1.00 88.44 94 GLU A C 1
ATOM 754 O O . GLU A 1 94 ? -1.689 0.581 -3.785 1.00 88.44 94 GLU A O 1
ATOM 759 N N . ASN A 1 95 ? -2.222 -1.595 -3.999 1.00 86.25 95 ASN A N 1
ATOM 760 C CA . ASN A 1 95 ? -1.645 -1.815 -5.325 1.00 86.25 95 ASN A CA 1
ATOM 761 C C . ASN A 1 95 ? -2.679 -1.762 -6.454 1.00 86.25 95 ASN A C 1
ATOM 763 O O . ASN A 1 95 ? -2.341 -2.051 -7.601 1.00 86.25 95 ASN A O 1
ATOM 767 N N . TYR A 1 96 ? -3.917 -1.346 -6.166 1.00 90.69 96 TYR A N 1
ATOM 768 C CA . TYR A 1 96 ? -4.925 -1.171 -7.202 1.00 90.69 96 TYR A CA 1
ATOM 769 C C . TYR A 1 96 ? -4.518 -0.030 -8.141 1.00 90.69 96 TYR A C 1
ATOM 771 O O . TYR A 1 96 ? -4.267 1.105 -7.720 1.00 90.69 96 TYR A O 1
ATOM 779 N N . ARG A 1 97 ? -4.422 -0.337 -9.432 1.00 89.25 97 ARG A N 1
ATOM 780 C CA . ARG A 1 97 ? -4.008 0.575 -10.510 1.00 89.25 97 ARG A CA 1
ATOM 781 C C . ARG A 1 97 ? -5.014 0.603 -11.661 1.00 89.25 97 ARG A C 1
ATOM 783 O O . ARG A 1 97 ? -4.708 1.131 -12.731 1.00 89.25 97 ARG A O 1
ATOM 790 N N . GLY A 1 98 ? -6.216 0.071 -11.442 1.00 90.19 98 GLY A N 1
ATOM 791 C CA . GLY A 1 98 ? -7.309 0.125 -12.403 1.00 90.19 98 GLY A CA 1
ATOM 792 C C . GLY A 1 98 ? -7.866 1.533 -12.621 1.00 90.19 98 GLY A C 1
ATOM 793 O O . GLY A 1 98 ? -7.374 2.529 -12.074 1.00 90.19 98 GLY A O 1
ATOM 794 N N . VAL A 1 99 ? -8.897 1.602 -13.463 1.00 93.69 99 VAL A N 1
ATOM 795 C CA . VAL A 1 99 ? -9.466 2.853 -13.997 1.00 93.69 99 VAL A CA 1
ATOM 796 C C . VAL A 1 99 ? -10.849 3.191 -13.437 1.00 93.69 99 VAL A C 1
ATOM 798 O O . VAL A 1 99 ? -11.507 4.104 -13.934 1.00 93.69 99 VAL A O 1
ATOM 801 N N . VAL A 1 100 ? -11.311 2.470 -12.409 1.00 95.81 100 VAL A N 1
ATOM 802 C CA . VAL A 1 100 ? -12.573 2.794 -11.728 1.00 95.81 100 VAL A CA 1
ATOM 803 C C . VAL A 1 100 ? -12.486 4.218 -11.177 1.00 95.81 100 VAL A C 1
ATOM 805 O O . VAL A 1 100 ? -11.520 4.567 -10.506 1.00 95.81 100 VAL A O 1
ATOM 808 N N . ALA A 1 101 ? -13.487 5.040 -11.492 1.00 97.56 101 ALA A N 1
ATOM 809 C CA . ALA A 1 101 ? -13.554 6.470 -11.168 1.00 97.56 101 ALA A CA 1
ATOM 810 C C . ALA A 1 101 ? -14.952 6.875 -10.660 1.00 97.56 101 ALA A C 1
ATOM 812 O O . ALA A 1 101 ? -15.437 7.990 -10.890 1.00 97.56 101 ALA A O 1
ATOM 813 N N . THR A 1 102 ? -15.648 5.935 -10.024 1.00 97.50 102 THR A N 1
ATOM 814 C CA . THR A 1 102 ? -16.988 6.128 -9.468 1.00 97.50 102 THR A CA 1
ATOM 815 C C . THR A 1 102 ? -17.076 5.428 -8.119 1.00 97.50 102 THR A C 1
ATOM 817 O O . THR A 1 102 ? -16.531 4.339 -7.940 1.00 97.50 102 THR A O 1
ATOM 820 N N . THR A 1 103 ? -17.723 6.085 -7.164 1.00 98.25 103 THR A N 1
ATOM 821 C CA . THR A 1 103 ? -17.815 5.623 -5.780 1.00 98.25 103 THR A CA 1
ATOM 822 C C . THR A 1 103 ? -18.947 4.609 -5.603 1.00 98.25 103 THR A C 1
ATOM 824 O O . THR A 1 103 ? -19.810 4.477 -6.472 1.00 98.25 103 THR A O 1
ATOM 827 N N . VAL A 1 104 ? -18.998 3.933 -4.451 1.00 97.06 104 VAL A N 1
ATOM 828 C CA . VAL A 1 104 ? -20.093 3.018 -4.068 1.00 97.06 104 VAL A CA 1
ATOM 829 C C . VAL A 1 104 ? -21.465 3.700 -4.107 1.00 97.06 104 VAL A C 1
ATOM 831 O O . VAL A 1 104 ? -22.472 3.061 -4.386 1.00 97.06 104 VAL A O 1
ATOM 834 N N . SER A 1 105 ? -21.511 5.016 -3.869 1.00 96.94 105 SER A N 1
ATOM 835 C CA . SER A 1 105 ? -22.745 5.812 -3.939 1.00 96.94 105 SER A CA 1
ATOM 836 C C . SER A 1 105 ? -23.054 6.329 -5.352 1.00 96.94 105 SER A C 1
ATOM 838 O O . SER A 1 105 ? -23.936 7.170 -5.511 1.00 96.94 105 SER A O 1
ATOM 840 N N . GLY A 1 106 ? -22.305 5.898 -6.373 1.00 97.06 106 GLY A N 1
ATOM 841 C CA . GLY A 1 106 ? -22.470 6.338 -7.760 1.00 97.06 106 GLY A CA 1
ATOM 842 C C . GLY A 1 106 ? -21.914 7.733 -8.062 1.00 97.06 106 GLY A C 1
ATOM 843 O O . GLY A 1 106 ? -22.205 8.290 -9.120 1.00 97.06 106 GLY A O 1
ATOM 844 N N . LEU A 1 107 ? -21.126 8.331 -7.160 1.00 98.25 107 LEU A N 1
ATOM 845 C CA . LEU A 1 107 ? -20.570 9.668 -7.372 1.00 98.25 107 LEU A CA 1
ATOM 846 C C . LEU A 1 107 ? -19.304 9.597 -8.220 1.00 98.25 107 LEU A C 1
ATOM 848 O O . LEU A 1 107 ? -18.440 8.748 -8.006 1.00 98.25 107 LEU A O 1
ATOM 852 N N . LYS A 1 108 ? -19.164 10.528 -9.166 1.00 98.44 108 LYS A N 1
ATOM 853 C CA . LYS A 1 108 ? -17.942 10.659 -9.959 1.00 98.44 108 LYS A CA 1
ATOM 854 C C . LYS A 1 108 ? -16.792 11.129 -9.071 1.00 98.44 108 LYS A C 1
ATOM 856 O O . LYS A 1 108 ? -16.956 12.037 -8.255 1.00 98.44 108 LYS A O 1
ATOM 861 N N . CYS A 1 109 ? -15.619 10.543 -9.270 1.00 98.69 109 CYS A N 1
ATOM 862 C CA . CYS A 1 109 ? -14.416 10.966 -8.571 1.00 98.69 109 CYS A CA 1
ATOM 863 C C . CYS A 1 109 ? -13.909 12.325 -9.083 1.00 98.69 109 CYS A C 1
ATOM 865 O O . CYS A 1 109 ? -13.856 12.567 -10.296 1.00 98.69 109 CYS A O 1
ATOM 867 N N . GLN A 1 110 ? -13.501 13.185 -8.155 1.00 98.56 110 GLN A N 1
ATOM 868 C CA . GLN A 1 110 ? -12.670 14.362 -8.395 1.00 98.56 110 GLN A CA 1
ATOM 869 C C . GLN A 1 110 ? -11.257 13.903 -8.784 1.00 98.56 110 GLN A C 1
ATOM 871 O O . GLN A 1 110 ? -10.778 12.868 -8.319 1.00 98.56 110 GLN A O 1
ATOM 876 N N . ARG A 1 111 ? -10.594 14.649 -9.675 1.00 98.50 111 ARG A N 1
ATOM 877 C CA . ARG A 1 111 ? -9.206 14.344 -10.041 1.00 98.50 111 ARG A CA 1
ATOM 878 C C . ARG A 1 111 ? -8.263 14.652 -8.883 1.00 98.50 111 ARG A C 1
ATOM 880 O O . ARG A 1 111 ? -8.420 15.680 -8.237 1.00 98.50 111 ARG A O 1
ATOM 887 N N . TRP A 1 112 ? -7.252 13.813 -8.689 1.00 98.19 112 TRP A N 1
ATOM 888 C CA . TRP A 1 112 ? -6.253 13.984 -7.631 1.00 98.19 112 TRP A CA 1
ATOM 889 C C . TRP A 1 112 ? -5.410 15.255 -7.795 1.00 98.19 112 TRP A C 1
ATOM 891 O O . TRP A 1 112 ? -4.944 15.822 -6.814 1.00 98.19 112 TRP A O 1
ATOM 901 N N . ASP A 1 113 ? -5.217 15.724 -9.028 1.00 97.31 113 ASP A N 1
ATOM 902 C CA . ASP A 1 113 ? -4.534 16.987 -9.330 1.00 97.31 113 ASP A CA 1
ATOM 903 C C . ASP A 1 113 ? -5.450 18.220 -9.225 1.00 97.31 113 ASP A C 1
ATOM 905 O O . ASP A 1 113 ? -4.993 19.347 -9.403 1.00 97.31 113 ASP A O 1
ATOM 909 N N . SER A 1 114 ? -6.738 18.034 -8.922 1.00 97.94 114 SER A N 1
ATOM 910 C CA . SER A 1 114 ? -7.700 19.121 -8.751 1.00 97.94 114 SER A CA 1
ATOM 911 C C . SER A 1 114 ? -7.930 19.425 -7.275 1.00 97.94 114 SER A C 1
ATOM 913 O O . SER A 1 114 ? -8.007 18.522 -6.447 1.00 97.94 114 SER A O 1
ATOM 915 N N . GLN A 1 115 ? -8.089 20.706 -6.948 1.00 97.88 115 GLN A N 1
ATOM 916 C CA . GLN A 1 115 ? -8.431 21.182 -5.603 1.00 97.88 115 GLN A CA 1
ATOM 917 C C . GLN A 1 115 ? -9.901 21.618 -5.475 1.00 97.88 115 GLN A C 1
ATOM 919 O O . GLN A 1 115 ? -10.272 22.220 -4.467 1.00 97.88 115 GLN A O 1
ATOM 924 N N . GLU A 1 116 ? -10.733 21.295 -6.471 1.00 96.38 116 GLU A N 1
ATOM 925 C CA . GLU A 1 116 ? -12.163 21.606 -6.508 1.00 96.38 116 GLU A CA 1
ATOM 926 C C . GLU A 1 116 ? -13.012 20.357 -6.830 1.00 96.38 116 GLU A C 1
ATOM 928 O O . GLU A 1 116 ? -12.629 19.560 -7.691 1.00 96.38 116 GLU A O 1
ATOM 933 N N . PRO A 1 117 ? -14.196 20.191 -6.205 1.00 97.69 117 PRO A N 1
ATOM 934 C CA . PRO A 1 117 ? -14.762 21.040 -5.147 1.00 97.69 117 PRO A CA 1
ATOM 935 C C . PRO A 1 117 ? -14.080 20.875 -3.778 1.00 97.69 117 PRO A C 1
ATOM 937 O O . PRO A 1 117 ? -14.304 21.697 -2.892 1.00 97.69 117 PRO A O 1
ATOM 940 N N . HIS A 1 118 ? -13.251 19.844 -3.588 1.00 98.12 118 HIS A N 1
ATOM 941 C CA . HIS A 1 118 ? -12.621 19.558 -2.299 1.00 98.12 118 HIS A CA 1
ATOM 942 C C . HIS A 1 118 ? -11.118 19.792 -2.340 1.00 98.12 118 HIS A C 1
ATOM 944 O O . HIS A 1 118 ? -10.387 19.020 -2.951 1.00 98.12 118 HIS A O 1
ATOM 950 N N . SER A 1 119 ? -10.627 20.788 -1.608 1.00 97.56 119 SER A N 1
ATOM 951 C CA . SER A 1 119 ? -9.180 20.966 -1.435 1.00 97.56 119 SER A CA 1
ATOM 952 C C . SER A 1 119 ? -8.608 19.878 -0.520 1.00 97.56 119 SER A C 1
ATOM 954 O O . SER A 1 119 ? -9.235 19.530 0.489 1.00 97.56 119 SER A O 1
ATOM 956 N N . HIS A 1 120 ? -7.445 19.312 -0.848 1.00 97.25 120 HIS A N 1
ATOM 957 C CA . HIS A 1 120 ? -6.842 18.175 -0.143 1.00 97.25 120 HIS A CA 1
ATOM 958 C C . HIS A 1 120 ? -5.322 18.054 -0.340 1.00 97.25 120 HIS A C 1
ATOM 960 O O . HIS A 1 120 ? -4.769 18.540 -1.320 1.00 97.25 120 HIS A O 1
ATOM 966 N N . GLY A 1 121 ? -4.657 17.317 0.561 1.00 96.12 121 GLY A N 1
ATOM 967 C CA . GLY A 1 121 ? -3.200 17.114 0.542 1.00 96.12 121 GLY A CA 1
ATOM 968 C C . GLY A 1 121 ? -2.682 16.012 -0.391 1.00 96.12 121 GLY A C 1
ATOM 969 O O . GLY A 1 121 ? -1.490 15.996 -0.682 1.00 96.12 121 GLY A O 1
ATOM 970 N N . TYR A 1 122 ? -3.548 15.118 -0.886 1.00 95.88 122 TYR A N 1
ATOM 971 C CA . TYR A 1 122 ? -3.186 13.999 -1.776 1.00 95.88 122 TYR A CA 1
ATOM 972 C C . TYR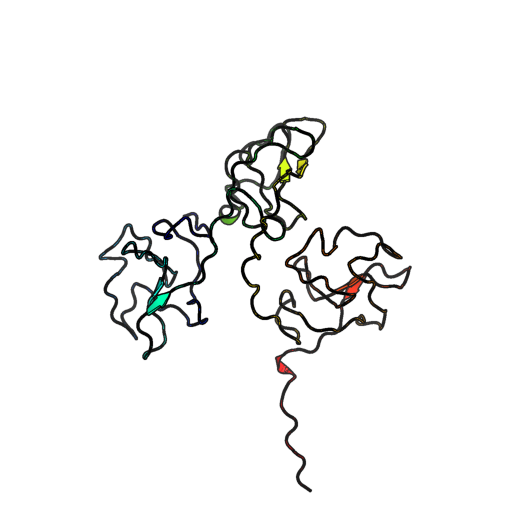 A 1 122 ? -2.917 14.448 -3.219 1.00 95.88 122 TYR A C 1
ATOM 974 O O . TYR A 1 122 ? -3.597 14.032 -4.154 1.00 95.88 122 TYR A O 1
ATOM 982 N N . LEU A 1 123 ? -1.953 15.347 -3.391 1.00 95.38 123 LEU A N 1
ATOM 983 C CA . LEU A 1 123 ? -1.507 15.799 -4.702 1.00 95.38 123 LEU A CA 1
ATOM 984 C C . LEU A 1 123 ? -0.549 14.762 -5.309 1.00 95.38 123 LEU A C 1
ATOM 986 O O . LEU A 1 123 ? 0.354 14.301 -4.603 1.00 95.38 123 LEU A O 1
ATOM 990 N N . PRO A 1 124 ? -0.675 14.424 -6.607 1.00 93.19 124 PRO A N 1
ATOM 991 C CA . PRO A 1 124 ? 0.203 13.450 -7.262 1.00 93.19 124 PRO A CA 1
ATOM 992 C C . PRO A 1 124 ? 1.689 13.822 -7.203 1.00 93.19 124 PRO A C 1
ATOM 994 O O . PRO A 1 124 ? 2.547 12.947 -7.225 1.00 93.19 124 PRO A O 1
ATOM 997 N N . GLU A 1 125 ? 1.994 15.116 -7.105 1.00 91.06 125 GLU A N 1
ATOM 998 C CA . GLU A 1 125 ? 3.356 15.642 -6.972 1.00 91.06 125 GLU A CA 1
ATOM 999 C C . GLU A 1 125 ? 3.988 15.316 -5.611 1.00 91.06 125 GLU A C 1
ATOM 1001 O O . GLU A 1 125 ? 5.193 15.089 -5.536 1.00 91.06 125 GLU A O 1
ATOM 1006 N N . ASN A 1 126 ? 3.174 15.241 -4.554 1.00 90.25 126 ASN A N 1
ATOM 1007 C CA . ASN A 1 126 ? 3.629 14.941 -3.194 1.00 90.25 126 ASN A CA 1
ATOM 1008 C C . ASN A 1 126 ? 3.744 13.434 -2.934 1.00 90.25 126 ASN A C 1
ATOM 1010 O O . ASN A 1 126 ? 4.503 13.024 -2.061 1.00 90.25 126 ASN A O 1
ATOM 1014 N N . PHE A 1 127 ? 2.983 12.626 -3.678 1.00 87.81 127 PHE A N 1
ATOM 1015 C CA . PHE A 1 127 ? 2.902 11.171 -3.522 1.00 87.81 127 PHE A CA 1
ATOM 1016 C C . PHE A 1 127 ? 3.057 10.449 -4.873 1.00 87.81 127 PHE A C 1
ATOM 1018 O O . PHE A 1 127 ? 2.139 9.743 -5.317 1.00 87.81 127 PHE A O 1
ATOM 1025 N N . PRO A 1 128 ? 4.189 10.641 -5.578 1.00 83.38 128 PRO A N 1
ATOM 1026 C CA . PRO A 1 128 ? 4.394 10.108 -6.925 1.00 83.38 128 PRO A CA 1
ATOM 1027 C C . PRO A 1 128 ? 4.331 8.572 -6.997 1.00 83.38 128 PRO A C 1
ATOM 1029 O O . PRO A 1 128 ? 3.972 8.016 -8.037 1.00 83.38 128 PRO A O 1
ATOM 1032 N N . GLU A 1 129 ? 4.650 7.879 -5.906 1.00 79.69 129 GLU A N 1
ATOM 1033 C CA . GLU A 1 129 ? 4.634 6.420 -5.769 1.00 79.69 129 GLU A CA 1
ATOM 1034 C C . GLU A 1 129 ? 3.223 5.829 -5.604 1.00 79.69 129 GLU A C 1
ATOM 1036 O O . GLU A 1 129 ? 2.996 4.649 -5.885 1.00 79.69 129 GLU A O 1
ATOM 1041 N N . LYS A 1 130 ? 2.243 6.644 -5.191 1.00 86.25 130 LYS A N 1
ATOM 1042 C CA . LYS A 1 130 ? 0.862 6.195 -4.932 1.00 86.25 130 LYS A CA 1
ATOM 1043 C C . LYS A 1 130 ? -0.001 6.086 -6.193 1.00 86.25 130 LYS A C 1
ATOM 1045 O O . LYS A 1 130 ? -1.158 5.683 -6.105 1.00 86.25 130 LYS A O 1
ATOM 1050 N N . ASP A 1 131 ? 0.552 6.423 -7.363 1.00 88.38 131 ASP A N 1
ATOM 1051 C CA . ASP A 1 131 ? -0.136 6.403 -8.664 1.00 88.38 131 ASP A CA 1
ATOM 1052 C C . ASP A 1 131 ? -1.485 7.143 -8.633 1.00 88.38 131 ASP A C 1
ATOM 1054 O O . ASP A 1 131 ? -2.493 6.646 -9.134 1.00 88.38 131 ASP A O 1
ATOM 1058 N N . LEU A 1 132 ? -1.515 8.339 -8.039 1.00 93.75 132 LEU A N 1
ATOM 1059 C CA . LEU A 1 132 ? -2.700 9.203 -7.966 1.00 93.75 132 LEU A CA 1
ATOM 1060 C C . LEU A 1 132 ? -3.042 9.804 -9.347 1.00 93.75 132 LEU A C 1
ATOM 1062 O O . LEU A 1 132 ? -2.967 11.007 -9.575 1.00 93.75 132 LEU A O 1
ATOM 1066 N N . LYS A 1 133 ? -3.357 8.952 -10.326 1.00 91.81 133 LYS A N 1
ATOM 1067 C CA . LYS A 1 133 ? -3.591 9.337 -11.722 1.00 91.81 133 LYS A CA 1
ATOM 1068 C C . LYS A 1 133 ? -5.052 9.675 -11.983 1.00 91.81 133 LYS A C 1
ATOM 1070 O O . LYS A 1 133 ? -5.955 8.932 -11.598 1.00 91.81 133 LYS A O 1
ATOM 1075 N N . ASN A 1 134 ? -5.267 10.746 -12.750 1.00 96.56 134 ASN A N 1
ATOM 1076 C CA . ASN A 1 134 ? -6.591 11.236 -13.135 1.00 96.56 134 ASN A CA 1
ATOM 1077 C C . ASN A 1 134 ? -7.506 11.347 -11.905 1.00 96.56 134 ASN A C 1
ATOM 1079 O O . ASN A 1 134 ? -7.142 11.974 -10.917 1.00 96.56 134 ASN A O 1
ATOM 1083 N N . ASN A 1 135 ? -8.683 10.736 -11.966 1.00 97.75 135 ASN A N 1
ATOM 1084 C CA . ASN A 1 135 ? -9.640 10.603 -10.878 1.00 97.75 135 ASN A CA 1
ATOM 1085 C C . ASN A 1 135 ? -9.893 9.126 -10.538 1.00 97.75 135 ASN A C 1
ATOM 1087 O O . ASN A 1 135 ? -10.983 8.770 -10.100 1.00 97.75 135 ASN A O 1
ATOM 1091 N N . TYR A 1 136 ? -8.928 8.247 -10.811 1.00 97.75 136 TYR A N 1
ATOM 1092 C CA . TYR A 1 136 ? -9.096 6.825 -10.537 1.00 97.75 136 TYR A CA 1
ATOM 1093 C C . TYR A 1 136 ? -9.013 6.555 -9.039 1.00 97.75 136 TYR A C 1
ATOM 1095 O O . TYR A 1 136 ? -8.202 7.155 -8.339 1.00 97.75 136 TYR A O 1
ATOM 1103 N N . CYS A 1 137 ? -9.821 5.626 -8.550 1.00 97.81 137 CYS A N 1
ATOM 1104 C CA . CYS A 1 137 ? -9.840 5.228 -7.152 1.00 97.81 137 CYS A CA 1
ATOM 1105 C C . CYS A 1 137 ? -8.484 4.659 -6.726 1.00 97.81 137 CYS A C 1
ATOM 1107 O O . CYS A 1 137 ? -7.901 3.832 -7.436 1.00 97.81 137 CYS A O 1
ATOM 1109 N N . ARG A 1 138 ? -7.977 5.094 -5.573 1.00 97.06 138 ARG A N 1
ATOM 1110 C CA . ARG A 1 138 ? -6.682 4.675 -5.017 1.00 97.06 138 ARG A CA 1
ATOM 1111 C C . ARG A 1 138 ? -6.789 4.515 -3.510 1.00 97.06 138 ARG A C 1
ATOM 1113 O O . ARG A 1 138 ? -7.693 5.063 -2.892 1.00 97.06 138 ARG A O 1
ATOM 1120 N N . ASN A 1 139 ? -5.865 3.759 -2.933 1.00 95.12 139 ASN A N 1
ATOM 1121 C CA . ASN A 1 139 ? -5.721 3.640 -1.488 1.00 95.12 139 ASN A CA 1
ATOM 1122 C C . ASN A 1 139 ? -4.316 4.101 -1.065 1.00 95.12 139 ASN A C 1
ATOM 1124 O O . ASN A 1 139 ? -3.417 3.272 -0.897 1.00 95.12 139 ASN A O 1
ATOM 1128 N N . PRO A 1 140 ? -4.071 5.421 -0.994 1.00 93.31 140 PRO A N 1
ATOM 1129 C CA . PRO A 1 140 ? -2.746 5.937 -0.671 1.00 93.31 140 PRO A CA 1
ATOM 1130 C C . PRO A 1 140 ? -2.375 5.817 0.812 1.00 93.31 140 PRO A C 1
ATOM 1132 O O . PRO A 1 140 ? -1.188 5.860 1.138 1.00 93.31 140 PRO A O 1
ATOM 1135 N N . ASP A 1 141 ? -3.357 5.668 1.692 1.00 90.31 141 ASP A N 1
ATOM 1136 C CA . ASP A 1 141 ? -3.268 5.903 3.133 1.00 90.31 141 ASP A CA 1
ATOM 1137 C C . ASP A 1 141 ? -3.639 4.695 4.003 1.00 90.31 141 ASP A C 1
ATOM 1139 O O . ASP A 1 141 ? -3.648 4.807 5.226 1.00 90.31 141 ASP A O 1
ATOM 1143 N N . GLY A 1 142 ? -3.875 3.523 3.407 1.00 88.00 142 GLY A N 1
ATOM 1144 C CA . GLY A 1 142 ? -4.154 2.298 4.165 1.00 88.00 142 GLY A CA 1
ATOM 1145 C C . GLY A 1 142 ? -5.599 2.203 4.659 1.00 88.00 142 GLY A C 1
ATOM 1146 O O . GLY A 1 142 ? -5.896 1.499 5.630 1.00 88.00 142 GLY A O 1
ATOM 1147 N N . GLU A 1 143 ? -6.513 2.892 3.981 1.00 92.94 143 GLU A N 1
ATOM 1148 C CA . GLU A 1 143 ? -7.950 2.721 4.154 1.00 92.94 143 GLU A CA 1
ATOM 1149 C C . GLU A 1 143 ? -8.382 1.266 3.854 1.00 92.94 143 GLU A C 1
ATOM 1151 O O . GLU A 1 143 ? -7.645 0.510 3.223 1.00 92.94 143 GLU A O 1
ATOM 1156 N N . PRO A 1 144 ? -9.576 0.814 4.273 1.00 91.69 144 PRO A N 1
ATOM 1157 C CA . PRO A 1 144 ? -10.040 -0.552 4.007 1.00 91.69 144 PRO A CA 1
ATOM 1158 C C . PRO A 1 144 ? -10.175 -0.908 2.519 1.00 91.69 144 PRO A C 1
ATOM 1160 O O . PRO A 1 144 ? -10.171 -2.083 2.149 1.00 91.69 144 PRO A O 1
ATOM 1163 N N . ARG A 1 145 ? -10.384 0.096 1.661 1.00 94.38 145 ARG A N 1
ATOM 1164 C CA . ARG A 1 145 ? -10.617 -0.058 0.218 1.00 94.38 145 ARG A CA 1
ATOM 1165 C C . ARG A 1 145 ? -10.138 1.195 -0.519 1.00 94.38 145 ARG A C 1
ATOM 1167 O O . ARG A 1 145 ? -10.093 2.265 0.091 1.00 94.38 145 ARG A O 1
ATOM 1174 N N . PRO A 1 146 ? -9.874 1.121 -1.836 1.00 97.06 146 PRO A N 1
ATOM 1175 C CA . PRO A 1 146 ? -9.615 2.310 -2.626 1.00 97.06 146 PRO A CA 1
ATOM 1176 C C . PRO A 1 146 ? -10.808 3.260 -2.602 1.00 97.06 146 PRO A C 1
ATOM 1178 O O . PRO A 1 146 ? -11.973 2.852 -2.637 1.00 97.06 146 PRO A O 1
ATOM 1181 N N . TRP A 1 147 ? -10.490 4.540 -2.564 1.00 98.12 147 TRP A N 1
ATOM 1182 C CA . TRP A 1 147 ? -11.434 5.633 -2.445 1.00 98.12 147 TRP A CA 1
ATOM 1183 C C . TRP A 1 147 ? -11.025 6.769 -3.383 1.00 98.12 147 TRP A C 1
ATOM 1185 O O . TRP A 1 147 ? -9.992 6.716 -4.061 1.00 98.12 147 TRP A O 1
ATOM 1195 N N . CYS A 1 148 ? -11.869 7.788 -3.462 1.00 98.62 148 CYS A N 1
ATOM 1196 C CA . CYS A 1 148 ? -11.540 9.037 -4.133 1.00 98.62 148 CYS A CA 1
ATOM 1197 C C . CYS A 1 148 ? -12.283 10.210 -3.483 1.00 98.62 148 CYS A C 1
ATOM 1199 O O . CYS A 1 148 ? -13.331 10.032 -2.851 1.00 98.62 148 CYS A O 1
ATOM 1201 N N . PHE A 1 149 ? -11.767 11.427 -3.668 1.00 98.69 149 PHE A N 1
ATOM 1202 C CA . PHE A 1 149 ? -12.580 12.631 -3.484 1.00 98.69 149 PHE A CA 1
ATOM 1203 C C . PHE A 1 149 ? -13.721 12.626 -4.502 1.00 98.69 149 PHE A C 1
ATOM 1205 O O . PHE A 1 149 ? -13.547 12.117 -5.609 1.00 98.69 149 PHE A O 1
ATOM 1212 N N . THR A 1 150 ? -14.889 13.172 -4.163 1.00 98.62 150 THR A N 1
ATOM 1213 C CA . THR A 1 150 ? -16.043 13.157 -5.083 1.00 98.62 150 THR A CA 1
ATOM 1214 C C . THR A 1 150 ? -16.272 14.520 -5.727 1.00 98.62 150 THR A C 1
ATOM 1216 O O . THR A 1 150 ? -15.933 15.551 -5.162 1.00 98.62 150 THR A O 1
ATOM 1219 N N . THR A 1 151 ? -16.909 14.563 -6.895 1.00 98.31 151 THR A N 1
ATOM 1220 C CA . THR A 1 151 ? -17.329 15.835 -7.506 1.00 98.31 151 THR A CA 1
ATOM 1221 C C . THR A 1 151 ? -18.561 16.450 -6.830 1.00 98.31 151 THR A C 1
ATOM 1223 O O . THR A 1 151 ? -19.006 17.518 -7.242 1.00 98.31 151 THR A O 1
ATOM 1226 N N . SER A 1 152 ? -19.159 15.784 -5.835 1.00 98.06 152 SER A N 1
ATOM 1227 C CA . SER A 1 152 ? -20.290 16.326 -5.080 1.00 98.06 152 SER A CA 1
ATOM 1228 C C . SER A 1 152 ? -19.791 17.262 -3.978 1.00 98.06 152 SER A C 1
ATOM 1230 O O . SER A 1 152 ? -19.002 16.821 -3.143 1.00 98.06 152 SER A O 1
ATOM 1232 N N . PRO A 1 153 ? -20.289 18.507 -3.874 1.00 97.00 153 PRO A N 1
ATOM 1233 C CA . PRO A 1 153 ? -19.863 19.437 -2.827 1.00 97.00 153 PRO A CA 1
ATOM 1234 C C . PRO A 1 153 ? -20.270 18.986 -1.414 1.00 97.00 153 PRO A C 1
ATOM 1236 O O . PRO A 1 153 ? -19.683 19.434 -0.435 1.00 97.00 153 PRO A O 1
ATOM 1239 N N . THR A 1 154 ? -21.251 18.087 -1.282 1.00 96.75 154 THR A N 1
ATOM 1240 C CA . THR A 1 154 ? -21.774 17.630 0.019 1.00 96.75 154 THR A CA 1
ATOM 1241 C C . THR A 1 154 ? -21.137 16.340 0.525 1.00 96.75 154 THR A C 1
ATOM 1243 O O . THR A 1 154 ? -21.312 15.996 1.693 1.00 96.75 154 THR A O 1
ATOM 1246 N N . LYS A 1 155 ? -20.389 15.618 -0.319 1.00 97.50 155 LYS A N 1
ATOM 1247 C CA . LYS A 1 155 ? -19.694 14.387 0.071 1.00 97.50 155 LYS A CA 1
ATOM 1248 C C . LYS A 1 155 ? -18.232 14.482 -0.334 1.00 97.50 155 LYS A C 1
ATOM 1250 O O . LYS A 1 155 ? -17.887 14.289 -1.492 1.00 97.50 155 LYS A O 1
ATOM 1255 N N . ARG A 1 156 ? -17.374 14.799 0.634 1.00 98.19 156 ARG A N 1
ATOM 1256 C CA . ARG A 1 156 ? -15.951 15.069 0.393 1.00 98.19 156 ARG A CA 1
ATOM 1257 C C . ARG A 1 156 ? -15.238 13.917 -0.311 1.00 98.19 156 ARG A C 1
ATOM 1259 O O . ARG A 1 156 ? -14.551 14.126 -1.303 1.00 98.19 156 ARG A O 1
ATOM 1266 N N . TRP A 1 157 ? -15.425 12.707 0.190 1.00 98.44 157 TRP A N 1
ATOM 1267 C CA . TRP A 1 157 ? -14.833 11.491 -0.347 1.00 98.44 157 TRP A CA 1
ATOM 1268 C C . TRP A 1 157 ? -15.781 10.316 -0.114 1.00 98.44 157 TRP A C 1
ATOM 1270 O O . TRP A 1 157 ? -16.735 10.417 0.667 1.00 98.44 157 TRP A O 1
ATOM 1280 N N . ASP A 1 158 ? -15.550 9.224 -0.828 1.00 98.38 158 ASP A N 1
ATOM 1281 C CA . ASP A 1 158 ? -16.313 7.990 -0.679 1.00 98.38 158 ASP A CA 1
ATOM 1282 C C . ASP A 1 158 ? -15.485 6.793 -1.169 1.00 98.38 158 ASP A C 1
ATOM 1284 O O . ASP A 1 158 ? -14.593 6.952 -2.009 1.00 98.38 158 ASP A O 1
ATOM 1288 N N . TYR A 1 159 ? -15.780 5.596 -0.659 1.00 98.12 159 TYR A N 1
ATOM 1289 C CA . TYR A 1 159 ? -15.132 4.370 -1.133 1.00 98.12 159 TYR A CA 1
ATOM 1290 C C . TYR A 1 159 ? -15.572 4.031 -2.555 1.00 98.12 159 TYR A C 1
ATOM 1292 O O . TYR A 1 159 ? -16.665 4.401 -2.986 1.00 98.12 159 TYR A O 1
ATOM 1300 N N . CYS A 1 160 ? -14.746 3.277 -3.270 1.00 97.62 160 CYS A N 1
ATOM 1301 C CA . CYS A 1 160 ? -15.080 2.751 -4.586 1.00 97.62 160 CYS A CA 1
ATOM 1302 C C . CYS A 1 160 ? -15.459 1.272 -4.530 1.00 97.62 160 CYS A C 1
ATOM 1304 O O . CYS A 1 160 ? -14.918 0.489 -3.738 1.00 97.62 160 CYS A O 1
ATOM 1306 N N . ASP A 1 161 ? -16.390 0.883 -5.401 1.00 94.56 161 ASP A N 1
ATOM 1307 C CA . ASP A 1 161 ? -16.827 -0.506 -5.509 1.00 94.56 161 ASP A CA 1
ATOM 1308 C C . ASP A 1 161 ? -15.936 -1.289 -6.477 1.00 94.56 161 ASP A C 1
ATOM 1310 O O . ASP A 1 161 ? -16.269 -1.510 -7.639 1.00 94.56 161 ASP A O 1
ATOM 1314 N N . ILE A 1 162 ? -14.739 -1.643 -6.011 1.00 94.31 162 ILE A N 1
ATOM 1315 C CA . ILE A 1 162 ? -13.797 -2.461 -6.778 1.00 94.31 162 ILE A CA 1
ATOM 1316 C C . ILE A 1 162 ? -13.939 -3.926 -6.343 1.00 94.31 162 ILE A C 1
ATOM 1318 O O . ILE A 1 162 ? -13.847 -4.219 -5.143 1.00 94.31 162 ILE A O 1
ATOM 1322 N N . PRO A 1 163 ? -14.147 -4.871 -7.275 1.00 92.00 163 PRO A N 1
ATOM 1323 C CA . PRO A 1 163 ? -14.286 -6.275 -6.920 1.00 92.00 163 PRO A CA 1
ATOM 1324 C C . PRO A 1 163 ? -12.990 -6.807 -6.302 1.00 92.00 163 PRO A C 1
ATOM 1326 O O . PRO A 1 163 ? -11.890 -6.454 -6.727 1.00 92.00 163 PRO A O 1
ATOM 1329 N N . ARG A 1 164 ? -13.112 -7.677 -5.294 1.00 89.19 164 ARG A N 1
ATOM 1330 C CA . ARG A 1 164 ? -11.958 -8.415 -4.765 1.00 89.19 164 ARG A CA 1
ATOM 1331 C C . ARG A 1 164 ? -11.561 -9.504 -5.762 1.00 89.19 164 ARG A C 1
ATOM 1333 O O . ARG A 1 164 ? -12.433 -10.189 -6.293 1.00 89.19 164 ARG A O 1
ATOM 1340 N N . CYS A 1 165 ? -10.266 -9.669 -6.004 1.00 87.62 165 CYS A N 1
ATOM 1341 C CA . CYS A 1 165 ? -9.774 -10.746 -6.857 1.00 87.62 165 CYS A CA 1
ATOM 1342 C C . CYS A 1 165 ? -10.068 -12.117 -6.222 1.00 87.62 165 CYS A C 1
ATOM 1344 O O . CYS A 1 165 ? -9.955 -12.280 -5.008 1.00 87.62 165 CYS A O 1
ATOM 1346 N N . THR A 1 166 ? -10.432 -13.108 -7.040 1.00 85.06 166 THR A N 1
ATOM 1347 C CA . THR A 1 166 ? -10.652 -14.498 -6.591 1.00 85.06 166 THR A CA 1
ATOM 1348 C C . THR A 1 166 ? -9.358 -15.303 -6.509 1.00 85.06 166 THR A C 1
ATOM 1350 O O . THR A 1 166 ? -9.333 -16.387 -5.930 1.00 85.06 166 THR A O 1
ATOM 1353 N N . THR A 1 167 ? -8.284 -14.800 -7.116 1.00 81.81 167 THR A N 1
ATOM 1354 C CA . THR A 1 167 ? -6.941 -15.358 -6.991 1.00 81.81 167 THR A CA 1
ATOM 1355 C C . THR A 1 167 ? -6.391 -15.109 -5.582 1.00 81.81 167 THR A C 1
ATOM 1357 O O . THR A 1 167 ? -6.771 -14.129 -4.932 1.00 81.81 167 THR A O 1
ATOM 1360 N N . PRO A 1 168 ? -5.488 -15.968 -5.076 1.00 74.06 168 PRO A N 1
ATOM 1361 C CA . PRO A 1 168 ? -4.781 -15.686 -3.834 1.00 74.06 168 PRO A CA 1
ATOM 1362 C C . PRO A 1 168 ? -4.038 -14.345 -3.935 1.00 74.06 168 PRO A C 1
ATOM 1364 O O . PRO A 1 168 ? -3.500 -14.041 -5.004 1.00 74.06 168 PRO A O 1
ATOM 1367 N N . PRO A 1 169 ? -3.992 -13.539 -2.858 1.00 72.44 169 PRO A N 1
ATOM 1368 C CA . PRO A 1 169 ? -3.131 -12.364 -2.827 1.00 72.44 169 PRO A CA 1
ATOM 1369 C C . PRO A 1 169 ? -1.661 -12.778 -3.007 1.00 72.44 169 PRO A C 1
ATOM 1371 O O . PRO A 1 169 ? -1.322 -13.941 -2.754 1.00 72.44 169 PRO A O 1
ATOM 1374 N N . PRO A 1 170 ? -0.778 -11.844 -3.413 1.00 66.75 170 PRO A N 1
ATOM 1375 C CA . PRO A 1 170 ? 0.659 -12.086 -3.425 1.00 66.75 170 PRO A CA 1
ATOM 1376 C C . PRO A 1 170 ? 1.071 -12.712 -2.088 1.00 66.75 170 PRO A C 1
ATOM 1378 O O . PRO A 1 170 ? 0.647 -12.197 -1.047 1.00 66.75 170 PRO A O 1
ATOM 1381 N N . PRO A 1 171 ? 1.818 -13.834 -2.085 1.00 60.81 171 PRO A N 1
ATOM 1382 C CA . PRO A 1 171 ? 2.140 -14.524 -0.848 1.00 60.81 171 PRO A CA 1
ATOM 1383 C C . PRO A 1 171 ? 2.838 -13.532 0.089 1.00 60.81 171 PRO A C 1
ATOM 1385 O O . PRO A 1 171 ? 3.874 -12.977 -0.293 1.00 60.81 171 PRO A O 1
ATOM 1388 N N . PRO A 1 172 ? 2.279 -13.258 1.283 1.00 62.38 172 PRO A N 1
ATOM 1389 C CA . PRO A 1 172 ? 2.955 -12.397 2.234 1.00 62.38 172 PRO A CA 1
ATOM 1390 C C . PRO A 1 172 ? 4.303 -13.031 2.583 1.00 62.38 172 PRO A C 1
ATOM 1392 O O . PRO A 1 172 ? 4.435 -14.259 2.615 1.00 62.38 172 PRO A O 1
ATOM 1395 N N . ALA A 1 173 ? 5.312 -12.196 2.840 1.00 62.94 173 ALA A N 1
ATOM 1396 C CA . ALA A 1 173 ? 6.580 -12.683 3.367 1.00 62.94 173 ALA A CA 1
ATOM 1397 C C . ALA A 1 173 ? 6.308 -13.577 4.597 1.00 62.94 173 ALA A C 1
ATOM 1399 O O . ALA A 1 173 ? 5.400 -13.260 5.375 1.00 62.94 173 ALA A O 1
ATOM 1400 N N . PRO A 1 174 ? 7.041 -14.693 4.776 1.00 70.25 174 PRO A N 1
ATOM 1401 C CA . PRO A 1 174 ? 6.825 -15.582 5.909 1.00 70.25 174 PRO A CA 1
ATOM 1402 C C . PRO A 1 174 ? 6.914 -14.778 7.208 1.00 70.25 174 PRO A C 1
ATOM 1404 O O . PRO A 1 174 ? 7.939 -14.164 7.504 1.00 70.25 174 PRO A O 1
ATOM 1407 N N . GLY A 1 175 ? 5.802 -14.739 7.941 1.00 79.31 175 GLY A N 1
ATOM 1408 C CA . GLY A 1 175 ? 5.680 -13.927 9.142 1.00 79.31 175 GLY A CA 1
ATOM 1409 C C . GLY A 1 175 ? 6.568 -14.424 10.277 1.00 79.31 175 GLY A C 1
ATOM 1410 O O . GLY A 1 175 ? 6.886 -15.612 10.374 1.00 79.31 175 GLY A O 1
ATOM 1411 N N . ARG A 1 176 ? 6.956 -13.513 11.168 1.00 88.50 176 ARG A N 1
ATOM 1412 C CA . ARG A 1 176 ? 7.812 -13.823 12.319 1.00 88.50 176 ARG A CA 1
ATOM 1413 C C . ARG A 1 176 ? 6.988 -14.162 13.551 1.00 88.50 176 ARG A C 1
ATOM 1415 O O . ARG A 1 176 ? 5.927 -13.592 13.788 1.00 88.50 176 ARG A O 1
ATOM 1422 N N . GLN A 1 177 ? 7.527 -15.038 14.395 1.00 92.38 177 GLN A N 1
ATOM 1423 C CA . GLN A 1 177 ? 6.960 -15.331 15.719 1.00 92.38 177 GLN A CA 1
ATOM 1424 C C . GLN A 1 177 ? 7.514 -14.413 16.827 1.00 92.38 177 GLN A C 1
ATOM 1426 O O . GLN A 1 177 ? 7.116 -14.529 17.982 1.00 92.38 177 GLN A O 1
ATOM 1431 N N . CYS A 1 178 ? 8.413 -13.493 16.476 1.00 92.81 178 CYS A N 1
ATOM 1432 C CA . CYS A 1 178 ? 9.099 -12.556 17.365 1.00 92.81 178 CYS A CA 1
ATOM 1433 C C . CYS A 1 178 ? 9.023 -11.130 16.798 1.00 92.81 178 CYS A C 1
ATOM 1435 O O . CYS A 1 178 ? 8.733 -10.940 15.614 1.00 92.81 178 CYS A O 1
ATOM 1437 N N . LEU A 1 179 ? 9.269 -10.126 17.638 1.00 93.38 179 LEU A N 1
ATOM 1438 C CA . LEU A 1 179 ? 9.222 -8.717 17.261 1.00 93.38 179 LEU A CA 1
ATOM 1439 C C . LEU A 1 179 ? 10.465 -8.335 16.447 1.00 93.38 179 LEU A C 1
ATOM 1441 O O . LEU A 1 179 ? 11.595 -8.495 16.910 1.00 93.38 179 LEU A O 1
ATOM 1445 N N . SER A 1 180 ? 10.245 -7.783 15.253 1.00 91.44 180 SER A N 1
ATOM 1446 C CA . SER A 1 180 ? 11.264 -7.122 14.435 1.00 91.44 180 SER A CA 1
ATOM 1447 C C . SER A 1 180 ? 10.719 -5.793 13.913 1.00 91.44 180 SER A C 1
ATOM 1449 O O . SER A 1 180 ? 9.574 -5.725 13.466 1.00 91.44 180 SER A O 1
ATOM 1451 N N . GLY A 1 181 ? 11.511 -4.719 13.996 1.00 91.56 181 GLY A N 1
ATOM 1452 C CA . GLY A 1 181 ? 11.046 -3.373 13.645 1.00 91.56 181 GLY A CA 1
ATOM 1453 C C . GLY A 1 181 ? 9.775 -2.991 14.416 1.00 91.56 181 GLY A C 1
ATOM 1454 O O . GLY A 1 181 ? 9.739 -3.098 15.640 1.00 91.56 181 GLY A O 1
ATOM 1455 N N . ARG A 1 182 ? 8.722 -2.590 13.690 1.00 94.06 182 ARG A N 1
ATOM 1456 C CA . ARG A 1 182 ? 7.391 -2.274 14.251 1.00 94.06 182 ARG A CA 1
ATOM 1457 C C . ARG A 1 182 ? 6.459 -3.488 14.379 1.00 94.06 182 ARG A C 1
ATOM 1459 O O . ARG A 1 182 ? 5.327 -3.346 14.831 1.00 94.06 182 ARG A O 1
ATOM 1466 N N . GLY A 1 183 ? 6.899 -4.684 13.981 1.00 93.06 183 GLY A N 1
ATOM 1467 C CA . GLY A 1 183 ? 6.100 -5.911 14.061 1.00 93.06 183 GLY A CA 1
ATOM 1468 C C . GLY A 1 183 ? 4.944 -5.998 13.059 1.00 93.06 183 GLY A C 1
ATOM 1469 O O . GLY A 1 183 ? 3.973 -6.702 13.315 1.00 93.06 183 GLY A O 1
ATOM 1470 N N . GLU A 1 184 ? 5.032 -5.309 11.920 1.00 91.69 184 GLU A N 1
ATOM 1471 C CA . GLU A 1 184 ? 4.066 -5.438 10.811 1.00 91.69 184 GLU A CA 1
ATOM 1472 C C . GLU A 1 184 ? 4.060 -6.863 10.220 1.00 91.69 184 GLU A C 1
ATOM 1474 O O . GLU A 1 184 ? 3.024 -7.371 9.785 1.00 91.69 184 GLU A O 1
ATOM 1479 N N . ASP A 1 185 ? 5.201 -7.559 10.279 1.00 90.56 185 ASP A N 1
ATOM 1480 C CA . ASP A 1 185 ? 5.379 -8.956 9.865 1.00 90.56 185 ASP A CA 1
ATOM 1481 C C . ASP A 1 185 ? 5.151 -9.968 11.004 1.00 90.56 185 ASP A C 1
ATOM 1483 O O . ASP A 1 185 ? 5.307 -11.175 10.801 1.00 90.56 185 ASP A O 1
ATOM 1487 N N . TYR A 1 186 ? 4.760 -9.513 12.201 1.00 93.75 186 TYR A N 1
ATOM 1488 C CA . TYR A 1 186 ? 4.490 -10.405 13.324 1.00 93.75 186 TYR A CA 1
ATOM 1489 C C . TYR A 1 186 ? 3.245 -11.255 13.046 1.00 93.75 186 TYR A C 1
ATOM 1491 O O . TYR A 1 186 ? 2.164 -10.739 12.749 1.00 93.75 186 TYR A O 1
ATOM 1499 N N . ARG A 1 187 ? 3.398 -12.574 13.148 1.00 93.81 187 ARG A N 1
ATOM 1500 C CA . ARG A 1 187 ? 2.348 -13.586 12.953 1.00 93.81 187 ARG A CA 1
ATOM 1501 C C . ARG A 1 187 ? 2.319 -14.618 14.085 1.00 93.81 187 ARG A C 1
ATOM 1503 O O . ARG A 1 187 ? 1.807 -15.716 13.907 1.00 93.81 187 ARG A O 1
ATOM 1510 N N . GLY A 1 188 ? 2.867 -14.275 15.253 1.00 94.50 188 GLY A N 1
ATOM 1511 C CA . GLY A 1 188 ? 2.759 -15.109 16.452 1.00 94.50 188 GLY A CA 1
ATOM 1512 C C . GLY A 1 188 ? 1.361 -15.071 17.083 1.00 94.50 188 GLY A C 1
ATOM 1513 O O . GLY A 1 188 ? 0.445 -14.410 16.587 1.00 94.50 188 GLY A O 1
ATOM 1514 N N . THR A 1 189 ? 1.210 -15.780 18.200 1.00 96.88 189 THR A N 1
ATOM 1515 C CA . THR A 1 189 ? -0.087 -16.058 18.842 1.00 96.88 189 THR A CA 1
ATOM 1516 C C . THR A 1 189 ? -0.274 -15.362 20.193 1.00 96.88 189 THR A C 1
ATOM 1518 O O . THR A 1 189 ? -1.152 -15.746 20.962 1.00 96.88 189 THR A O 1
ATOM 1521 N N . ILE A 1 190 ? 0.552 -14.364 20.531 1.00 97.69 190 ILE A N 1
ATOM 1522 C CA . ILE A 1 190 ? 0.370 -13.596 21.773 1.00 97.69 190 ILE A CA 1
ATOM 1523 C C . ILE A 1 190 ? -0.973 -12.864 21.695 1.00 97.69 190 ILE A C 1
ATOM 1525 O O . ILE A 1 190 ? -1.238 -12.181 20.711 1.00 97.69 190 ILE A O 1
ATOM 1529 N N . SER A 1 191 ? -1.807 -13.019 22.724 1.00 98.19 191 SER A N 1
ATOM 1530 C CA . SER A 1 191 ? -3.183 -12.500 22.795 1.00 98.19 191 SER A CA 1
ATOM 1531 C C . SER A 1 191 ? -3.468 -11.754 24.107 1.00 98.19 191 SER A C 1
ATOM 1533 O O . SER A 1 191 ? -4.602 -11.727 24.598 1.00 98.19 191 SER A O 1
ATOM 1535 N N . VAL A 1 192 ? -2.417 -11.208 24.720 1.00 98.19 192 VAL A N 1
ATOM 1536 C CA . VAL A 1 192 ? -2.459 -10.472 25.987 1.00 98.19 192 VAL A CA 1
ATOM 1537 C C . VAL A 1 192 ? -1.594 -9.218 25.853 1.00 98.19 192 VAL A C 1
ATOM 1539 O O . VAL A 1 192 ? -0.515 -9.262 25.255 1.00 98.19 192 VAL A O 1
ATOM 1542 N N . THR A 1 193 ? -2.082 -8.101 26.384 1.00 98.25 193 THR A N 1
ATOM 1543 C CA . THR A 1 193 ? -1.423 -6.792 26.307 1.00 98.25 193 THR A CA 1
ATOM 1544 C C . THR A 1 193 ? -0.303 -6.645 27.343 1.00 98.25 193 THR A C 1
ATOM 1546 O O . THR A 1 193 ? -0.129 -7.489 28.222 1.00 98.25 193 THR A O 1
ATOM 1549 N N . GLU A 1 194 ? 0.468 -5.558 27.262 1.00 97.00 194 GLU A N 1
ATOM 1550 C CA . GLU A 1 194 ? 1.566 -5.252 28.190 1.00 97.00 194 GLU A CA 1
ATOM 1551 C C . GLU A 1 194 ? 1.109 -5.147 29.657 1.00 97.00 194 GLU A C 1
ATOM 1553 O O . GLU A 1 194 ? 1.803 -5.644 30.543 1.00 97.00 194 GLU A O 1
ATOM 1558 N N . SER A 1 195 ? -0.078 -4.588 29.922 1.00 97.06 195 SER A N 1
ATOM 1559 C CA . SER A 1 195 ? -0.666 -4.560 31.272 1.00 97.06 195 SER A CA 1
ATOM 1560 C C . SER A 1 195 ? -1.475 -5.810 31.651 1.00 97.06 195 SER A C 1
ATOM 1562 O O . SER A 1 195 ? -2.049 -5.860 32.740 1.00 97.06 195 SER A O 1
ATOM 1564 N N . GLY A 1 196 ? -1.512 -6.837 30.795 1.00 97.12 196 GLY A N 1
ATOM 1565 C CA . GLY A 1 196 ? -2.185 -8.107 31.081 1.00 97.12 196 GLY A CA 1
ATOM 1566 C C . GLY A 1 196 ? -3.662 -8.174 30.673 1.00 97.12 196 GLY A C 1
ATOM 1567 O O . GLY A 1 196 ? -4.343 -9.135 31.038 1.00 97.12 196 GLY A O 1
ATOM 1568 N N . ASN A 1 197 ? -4.186 -7.203 29.914 1.00 98.12 197 ASN A N 1
ATOM 1569 C CA . ASN A 1 197 ? -5.552 -7.287 29.393 1.00 98.12 197 ASN A CA 1
ATOM 1570 C C . ASN A 1 197 ? -5.647 -8.377 28.315 1.00 98.12 197 ASN A C 1
ATOM 1572 O O . ASN A 1 197 ? -4.770 -8.517 27.463 1.00 98.12 197 ASN A O 1
ATOM 1576 N N . THR A 1 198 ? -6.745 -9.136 28.319 1.00 98.44 198 THR A N 1
ATOM 1577 C CA . THR A 1 198 ? -7.030 -10.099 27.246 1.00 98.44 198 THR A CA 1
ATOM 1578 C C . THR A 1 198 ? -7.423 -9.356 25.973 1.00 98.44 198 THR A C 1
ATOM 1580 O O . THR A 1 198 ? -8.225 -8.418 26.015 1.00 98.44 198 THR A O 1
ATOM 1583 N N . CYS A 1 199 ? -6.876 -9.779 24.837 1.00 98.69 199 CYS A N 1
ATOM 1584 C CA . CYS A 1 199 ? -7.235 -9.211 23.547 1.00 98.69 199 CYS A CA 1
ATOM 1585 C C . CYS A 1 199 ? -8.661 -9.610 23.131 1.00 98.69 199 CYS A C 1
ATOM 1587 O O . CYS A 1 199 ? -9.076 -10.765 23.263 1.00 98.69 199 CYS A O 1
ATOM 1589 N N . GLN A 1 200 ? -9.401 -8.650 22.585 1.00 98.62 200 GLN A N 1
ATOM 1590 C CA . GLN A 1 200 ? -10.659 -8.856 21.876 1.00 98.62 200 GLN A CA 1
ATOM 1591 C C . GLN A 1 200 ? -10.368 -9.473 20.499 1.00 98.62 200 GLN A C 1
ATOM 1593 O O . GLN A 1 200 ? -9.412 -9.081 19.833 1.00 98.62 200 GLN A O 1
ATOM 1598 N N . HIS A 1 201 ? -11.202 -10.421 20.060 1.00 98.50 201 HIS A N 1
ATOM 1599 C CA . HIS A 1 201 ? -11.088 -10.987 18.712 1.00 98.50 201 HIS A CA 1
ATOM 1600 C C . HIS A 1 201 ? -11.308 -9.915 17.641 1.00 98.50 201 HIS A C 1
ATOM 1602 O O . HIS A 1 201 ? -12.237 -9.114 17.752 1.00 98.50 201 HIS A O 1
ATOM 1608 N N . TRP A 1 202 ? -10.516 -9.940 16.570 1.00 98.12 202 TRP A N 1
ATOM 1609 C CA . TRP A 1 202 ? -10.594 -8.955 15.483 1.00 98.12 202 TRP A CA 1
ATOM 1610 C C . TRP A 1 202 ? -11.903 -9.018 14.683 1.00 98.12 202 TRP A C 1
ATOM 1612 O O . TRP A 1 202 ? -12.283 -8.049 14.028 1.00 98.12 202 TRP A O 1
ATOM 1622 N N . ASN A 1 203 ? -12.614 -10.145 14.720 1.00 97.31 203 ASN A N 1
ATOM 1623 C CA . ASN A 1 203 ? -13.953 -10.271 14.138 1.00 97.31 203 ASN A CA 1
ATOM 1624 C C . ASN A 1 203 ? -15.081 -9.922 15.134 1.00 97.31 203 ASN A C 1
ATOM 1626 O O . ASN A 1 203 ? -16.247 -9.860 14.744 1.00 97.31 203 ASN A O 1
ATOM 1630 N N . SER A 1 204 ? -14.762 -9.664 16.409 1.00 97.81 204 SER A N 1
ATOM 1631 C CA . SER A 1 204 ? -15.734 -9.249 17.423 1.00 97.81 204 SER A CA 1
ATOM 1632 C C . SER A 1 204 ? -15.930 -7.736 17.401 1.00 97.81 204 SER A C 1
ATOM 1634 O O . SER A 1 204 ? -14.993 -6.972 17.210 1.00 97.81 204 SER A O 1
ATOM 1636 N N . GLN A 1 205 ? -17.159 -7.289 17.655 1.00 97.88 205 GLN A N 1
ATOM 1637 C CA . GLN A 1 205 ? -17.520 -5.869 17.781 1.00 97.88 205 GLN A CA 1
ATOM 1638 C C . GLN A 1 205 ? -17.881 -5.475 19.222 1.00 97.88 205 GLN A C 1
ATOM 1640 O O . GLN A 1 205 ? -18.530 -4.453 19.451 1.00 97.88 205 GLN A O 1
ATOM 1645 N N . SER A 1 206 ? -17.489 -6.305 20.192 1.00 96.69 206 SER A N 1
ATOM 1646 C CA . SER A 1 206 ? -17.733 -6.111 21.620 1.00 96.69 206 SER A CA 1
ATOM 1647 C C . SER A 1 206 ? -16.499 -6.517 22.440 1.00 96.69 206 SER A C 1
ATOM 1649 O O . SER A 1 206 ? -15.915 -7.564 22.138 1.00 96.69 206 SER A O 1
ATOM 1651 N N . PRO A 1 207 ? -16.136 -5.762 23.499 1.00 97.31 207 PRO A N 1
ATOM 1652 C CA . PRO A 1 207 ? -16.788 -4.529 23.970 1.00 97.31 207 PRO A CA 1
ATOM 1653 C C . PRO A 1 207 ? -16.566 -3.310 23.062 1.00 97.31 207 PRO A C 1
ATOM 1655 O O . PRO A 1 207 ? -17.360 -2.369 23.099 1.00 97.31 207 PRO A O 1
ATOM 1658 N N . HIS A 1 208 ? -15.532 -3.325 22.221 1.00 97.75 208 HIS A N 1
ATOM 1659 C CA . HIS A 1 208 ? -15.171 -2.175 21.398 1.00 97.75 208 HIS A CA 1
ATOM 1660 C C . HIS A 1 208 ? -15.561 -2.400 19.944 1.00 97.75 208 HIS A C 1
ATOM 1662 O O . HIS A 1 208 ? -15.044 -3.294 19.283 1.00 97.75 208 HIS A O 1
ATOM 1668 N N . ARG A 1 209 ? -16.430 -1.541 19.404 1.00 97.25 209 ARG A N 1
ATOM 1669 C CA . ARG A 1 209 ? -16.689 -1.503 17.956 1.00 97.25 209 ARG A CA 1
ATOM 1670 C C . ARG A 1 209 ? -15.488 -0.925 17.212 1.00 97.25 209 ARG A C 1
ATOM 1672 O O . ARG A 1 209 ? -14.920 0.081 17.661 1.00 97.25 209 ARG A O 1
ATOM 1679 N N . HIS A 1 210 ? -15.124 -1.515 16.078 1.00 95.56 210 HIS A N 1
ATOM 1680 C CA . HIS A 1 210 ? -13.987 -1.083 15.264 1.00 95.56 210 HIS A CA 1
ATOM 1681 C C . HIS A 1 210 ? -14.074 -1.526 13.799 1.00 95.56 210 HIS A C 1
ATOM 1683 O O . HIS A 1 210 ? -14.731 -2.506 13.466 1.00 95.56 210 HIS A O 1
ATOM 1689 N N . ALA A 1 211 ? -13.341 -0.824 12.929 1.00 92.69 211 ALA A N 1
ATOM 1690 C CA . ALA A 1 211 ? -13.254 -1.122 11.497 1.00 92.69 211 ALA A CA 1
ATOM 1691 C C . ALA A 1 211 ? -12.117 -2.096 11.128 1.00 92.69 211 ALA A C 1
ATOM 1693 O O . ALA A 1 211 ? -12.051 -2.557 9.992 1.00 92.69 211 ALA A O 1
ATOM 1694 N N . ARG A 1 212 ? -11.216 -2.423 12.064 1.00 94.00 212 ARG A N 1
ATOM 1695 C CA . ARG A 1 212 ? -10.102 -3.360 11.837 1.00 94.00 212 ARG A CA 1
ATOM 1696 C C . ARG A 1 212 ? -10.555 -4.806 11.944 1.00 94.00 212 ARG A C 1
ATOM 1698 O O . ARG A 1 212 ? -10.336 -5.442 12.965 1.00 94.00 212 ARG A O 1
ATOM 1705 N N . THR A 1 213 ? -11.236 -5.279 10.914 1.00 94.81 213 THR A N 1
ATOM 1706 C CA . THR A 1 213 ? -11.718 -6.658 10.836 1.00 94.81 213 THR A CA 1
ATOM 1707 C C . THR A 1 213 ? -10.990 -7.421 9.727 1.00 94.81 213 THR A C 1
ATOM 1709 O O . THR A 1 213 ? -10.458 -6.784 8.806 1.00 94.81 213 THR A O 1
ATOM 1712 N N . PRO A 1 214 ? -10.965 -8.766 9.774 1.00 92.88 214 PRO A N 1
ATOM 1713 C CA . PRO A 1 214 ? -10.395 -9.587 8.704 1.00 92.88 214 PRO A CA 1
ATOM 1714 C C . PRO A 1 214 ? -10.996 -9.292 7.323 1.00 92.88 214 PRO A C 1
ATOM 1716 O O . PRO A 1 214 ? -10.297 -9.350 6.317 1.00 92.88 214 PRO A O 1
ATOM 1719 N N . GLU A 1 215 ? -12.273 -8.916 7.255 1.00 90.25 215 GLU A N 1
ATOM 1720 C CA . GLU A 1 215 ? -12.964 -8.609 5.997 1.00 90.25 215 GLU A CA 1
ATOM 1721 C C . GLU A 1 215 ? -12.467 -7.300 5.368 1.00 90.25 215 GLU A C 1
ATOM 1723 O O . GLU A 1 215 ? -12.361 -7.184 4.139 1.00 90.25 215 GLU A O 1
ATOM 1728 N N . ASN A 1 216 ? -12.151 -6.313 6.209 1.00 89.44 216 ASN A N 1
ATOM 1729 C CA . ASN A 1 216 ? -11.624 -5.020 5.783 1.00 89.44 216 ASN A CA 1
ATOM 1730 C C . ASN A 1 216 ? -10.123 -5.090 5.480 1.00 89.44 216 ASN A C 1
ATOM 1732 O O . ASN A 1 216 ? -9.674 -4.448 4.537 1.00 89.44 216 ASN A O 1
ATOM 1736 N N . TYR A 1 217 ? -9.370 -5.907 6.222 1.00 90.19 217 TYR A N 1
ATOM 1737 C CA . TYR A 1 217 ? -7.911 -6.015 6.121 1.00 90.19 217 TYR A CA 1
ATOM 1738 C C . TYR A 1 217 ? -7.452 -7.474 5.932 1.00 90.19 217 TYR A C 1
ATOM 1740 O O . TYR A 1 217 ? -6.734 -8.019 6.777 1.00 90.19 217 TYR A O 1
ATOM 1748 N N . PRO A 1 218 ? -7.817 -8.133 4.817 1.00 88.50 218 PRO A N 1
ATOM 1749 C CA . PRO A 1 218 ? -7.640 -9.581 4.663 1.00 88.50 218 PRO A CA 1
ATOM 1750 C C . PRO A 1 218 ? -6.182 -10.037 4.556 1.00 88.50 218 PRO A C 1
ATOM 1752 O O . PRO A 1 218 ? -5.890 -11.207 4.774 1.00 88.50 218 PRO A O 1
ATOM 1755 N N . CYS A 1 219 ? -5.250 -9.130 4.252 1.00 87.56 219 CYS A N 1
ATOM 1756 C CA . CYS A 1 219 ? -3.819 -9.443 4.171 1.00 87.56 219 CYS A CA 1
ATOM 1757 C C . CYS A 1 219 ? -3.040 -9.108 5.452 1.00 87.56 219 CYS A C 1
ATOM 1759 O O . CYS A 1 219 ? -1.835 -9.343 5.519 1.00 87.56 219 CYS A O 1
ATOM 1761 N N . GLN A 1 220 ? -3.716 -8.588 6.481 1.00 87.94 220 GLN A N 1
ATOM 1762 C CA . GLN A 1 220 ? -3.087 -8.243 7.760 1.00 87.94 220 GLN A CA 1
ATOM 1763 C C . GLN A 1 220 ? -3.092 -9.405 8.769 1.00 87.94 220 GLN A C 1
ATOM 1765 O O . GLN A 1 220 ? -2.603 -9.250 9.886 1.00 87.94 220 GLN A O 1
ATOM 1770 N N . SER A 1 221 ? -3.615 -10.577 8.375 1.00 88.81 221 SER A N 1
ATOM 1771 C CA . SER A 1 221 ? -3.695 -11.786 9.212 1.00 88.81 221 SER A CA 1
ATOM 1772 C C . SER A 1 221 ? -4.295 -11.497 10.590 1.00 88.81 221 SER A C 1
ATOM 1774 O O . SER A 1 221 ? -3.701 -11.814 11.623 1.00 88.81 221 SER A O 1
ATOM 1776 N N . LEU A 1 222 ? -5.447 -10.821 10.606 1.00 93.44 222 LEU A N 1
ATOM 1777 C CA . LEU A 1 222 ? -6.183 -10.457 11.820 1.00 93.44 222 LEU A CA 1
ATOM 1778 C C . LEU A 1 222 ? -6.922 -11.673 12.406 1.00 93.44 222 LEU A C 1
ATOM 1780 O O . LEU A 1 222 ? -8.126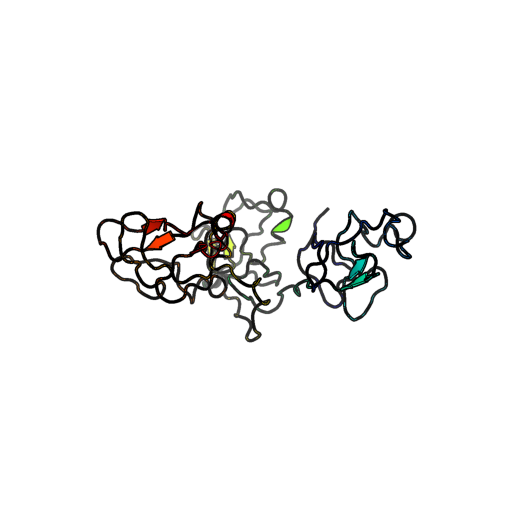 -11.646 12.631 1.00 93.44 222 LEU A O 1
ATOM 1784 N N . ASP A 1 223 ? -6.192 -12.762 12.607 1.00 93.69 223 ASP A N 1
ATOM 1785 C CA . ASP A 1 223 ? -6.725 -14.036 13.069 1.00 93.69 223 ASP A CA 1
ATOM 1786 C C . ASP A 1 223 ? -6.936 -14.015 14.587 1.00 93.69 223 ASP A C 1
ATOM 1788 O O . ASP A 1 223 ? -6.112 -13.486 15.343 1.00 93.69 223 ASP A O 1
ATOM 1792 N N . GLU A 1 224 ? -8.040 -14.619 15.030 1.00 97.38 224 GLU A N 1
ATOM 1793 C CA . GLU A 1 224 ? -8.434 -14.708 16.438 1.00 97.38 224 GLU A CA 1
ATOM 1794 C C . GLU A 1 224 ? -8.360 -13.351 17.161 1.00 97.38 224 GLU A C 1
ATOM 1796 O O . GLU A 1 224 ? -8.932 -12.357 16.708 1.00 97.38 224 GLU A O 1
ATOM 1801 N N . ASN A 1 225 ? -7.669 -13.306 18.297 1.00 98.25 225 ASN A N 1
ATOM 1802 C CA . ASN A 1 225 ? -7.371 -12.120 19.088 1.00 98.25 225 ASN A CA 1
ATOM 1803 C C . ASN A 1 225 ? -5.856 -11.896 19.222 1.00 98.25 225 ASN A C 1
ATOM 1805 O O . ASN A 1 225 ? -5.390 -11.313 20.202 1.00 98.25 225 ASN A O 1
ATOM 1809 N N . TYR A 1 226 ? -5.064 -12.391 18.271 1.00 98.31 226 TYR A N 1
ATOM 1810 C CA . TYR A 1 226 ? -3.614 -12.257 18.336 1.00 98.31 226 TYR A CA 1
ATOM 1811 C C . TYR A 1 226 ? -3.177 -10.815 18.088 1.00 98.31 226 TYR A C 1
ATOM 1813 O O . TYR A 1 226 ? -3.730 -10.126 17.236 1.00 98.31 226 TYR A O 1
ATOM 1821 N N . CYS A 1 227 ? -2.141 -10.363 18.783 1.00 98.00 227 CYS A N 1
ATOM 1822 C CA . CYS A 1 227 ? -1.580 -9.031 18.604 1.00 98.00 227 CYS A CA 1
ATOM 1823 C C . CYS A 1 227 ? -1.082 -8.836 17.168 1.00 98.00 227 CYS A C 1
ATOM 1825 O O . CYS A 1 227 ? -0.381 -9.696 16.621 1.00 98.00 227 CYS A O 1
ATOM 1827 N N . ARG A 1 228 ? -1.426 -7.705 16.550 1.00 97.31 228 ARG A N 1
ATOM 1828 C CA . ARG A 1 228 ? -1.061 -7.362 15.166 1.00 97.31 228 ARG A CA 1
ATOM 1829 C C . ARG A 1 228 ? -0.754 -5.878 15.052 1.00 97.31 228 ARG A C 1
ATOM 1831 O O . ARG A 1 228 ? -1.114 -5.097 15.923 1.00 97.31 228 ARG A O 1
ATOM 1838 N N . ASN A 1 229 ? -0.086 -5.495 13.971 1.00 95.19 229 ASN A N 1
ATOM 1839 C CA . ASN A 1 229 ? 0.141 -4.095 13.635 1.00 95.19 229 ASN A CA 1
ATOM 1840 C C . ASN A 1 229 ? -0.365 -3.793 12.212 1.00 95.19 229 ASN A C 1
ATOM 1842 O O . ASN A 1 229 ? 0.442 -3.686 11.290 1.00 95.19 229 ASN A O 1
ATOM 1846 N N . PRO A 1 230 ? -1.694 -3.738 12.006 1.00 91.38 230 PRO A N 1
ATOM 1847 C CA . PRO A 1 230 ? -2.279 -3.580 10.674 1.00 91.38 230 PRO A CA 1
ATOM 1848 C C . PRO A 1 230 ? -2.193 -2.156 10.099 1.00 91.38 230 PRO A C 1
ATOM 1850 O O . PRO A 1 230 ? -2.598 -1.949 8.959 1.00 91.38 230 PRO A O 1
ATOM 1853 N N . ASP A 1 231 ? -1.734 -1.173 10.873 1.00 88.44 231 ASP A N 1
ATOM 1854 C CA . ASP A 1 231 ? -1.786 0.257 10.539 1.00 88.44 231 ASP A CA 1
ATOM 1855 C C . ASP A 1 231 ? -0.483 1.022 10.699 1.00 88.44 231 ASP A C 1
ATOM 1857 O O . ASP A 1 231 ? -0.477 2.252 10.661 1.00 88.44 231 ASP A O 1
ATOM 1861 N N . GLY A 1 232 ? 0.629 0.306 10.849 1.00 88.44 232 GLY A N 1
ATOM 1862 C CA . GLY A 1 232 ? 1.945 0.931 10.949 1.00 88.44 232 GLY A CA 1
ATOM 1863 C C . GLY A 1 232 ? 2.149 1.711 12.249 1.00 88.44 232 GLY A C 1
ATOM 1864 O O . GLY A 1 232 ? 2.981 2.623 12.293 1.00 88.44 232 GLY A O 1
ATOM 1865 N N . GLU A 1 233 ? 1.417 1.342 13.300 1.00 94.75 233 GLU A N 1
ATOM 1866 C CA . GLU A 1 233 ? 1.612 1.835 14.658 1.00 94.75 233 GLU A CA 1
ATOM 1867 C C . GLU A 1 233 ? 3.011 1.436 15.183 1.00 94.75 233 GLU A C 1
ATOM 1869 O O . GLU A 1 233 ? 3.753 0.685 14.546 1.00 94.75 233 GLU A O 1
ATOM 1874 N N . GLN A 1 234 ? 3.439 1.949 16.335 1.00 95.00 234 GLN A N 1
ATOM 1875 C CA . GLN A 1 234 ? 4.806 1.727 16.830 1.00 95.00 234 GLN A CA 1
ATOM 1876 C C . GLN A 1 234 ? 5.147 0.255 17.109 1.00 95.00 234 GLN A C 1
ATOM 1878 O O . GLN A 1 234 ? 6.295 -0.154 16.923 1.00 95.00 234 GLN A O 1
ATOM 1883 N N . ARG A 1 235 ? 4.175 -0.537 17.575 1.00 96.00 235 ARG A N 1
ATOM 1884 C CA . ARG A 1 235 ? 4.322 -1.959 17.924 1.00 96.00 235 ARG A CA 1
ATOM 1885 C C . ARG A 1 235 ? 2.993 -2.692 17.727 1.00 96.00 235 ARG A C 1
ATOM 1887 O O . ARG A 1 235 ? 1.951 -2.038 17.673 1.00 96.00 235 ARG A O 1
ATOM 1894 N N . PRO A 1 236 ? 2.988 -4.036 17.685 1.00 97.75 236 PRO A N 1
ATOM 1895 C CA . PRO A 1 236 ? 1.741 -4.781 17.632 1.00 97.75 236 PRO A CA 1
ATOM 1896 C C . PRO A 1 236 ? 0.876 -4.541 18.866 1.00 97.75 236 PRO A C 1
ATOM 1898 O O . PRO A 1 236 ? 1.362 -4.433 19.995 1.00 97.75 236 PRO A O 1
ATOM 1901 N N . TRP A 1 237 ? -0.420 -4.473 18.619 1.00 98.25 237 TRP A N 1
ATOM 1902 C CA . TRP A 1 237 ? -1.444 -4.111 19.579 1.00 98.25 237 TRP A CA 1
ATOM 1903 C C . TRP A 1 237 ? -2.698 -4.959 19.345 1.00 98.25 237 TRP A C 1
ATOM 1905 O O . TRP A 1 237 ? -2.786 -5.729 18.383 1.00 98.25 237 TRP A O 1
ATOM 1915 N N . CYS A 1 238 ? -3.666 -4.843 20.246 1.00 98.62 238 CYS A N 1
ATOM 1916 C CA . CYS A 1 238 ? -5.002 -5.399 20.061 1.00 98.62 238 CYS A CA 1
ATOM 1917 C C . CYS A 1 238 ? -6.053 -4.517 20.750 1.00 98.62 238 CYS A C 1
ATOM 1919 O O . CYS A 1 238 ? -5.745 -3.771 21.686 1.00 98.62 238 CYS A O 1
ATOM 1921 N N . TYR A 1 239 ? -7.308 -4.595 20.301 1.00 98.56 239 TYR A N 1
ATOM 1922 C CA . TYR A 1 239 ? -8.428 -4.152 21.136 1.00 98.56 239 TYR A CA 1
ATOM 1923 C C . TYR A 1 239 ? -8.496 -5.042 22.373 1.00 98.56 239 TYR A C 1
ATOM 1925 O O . TYR A 1 239 ? -8.134 -6.214 22.298 1.00 98.56 239 TYR A O 1
ATOM 1933 N N . THR A 1 240 ? -8.962 -4.521 23.504 1.00 98.38 240 THR A N 1
ATOM 1934 C CA . THR A 1 240 ? -9.006 -5.314 24.743 1.00 98.38 240 THR A CA 1
ATOM 1935 C C . THR A 1 240 ? -10.431 -5.733 25.098 1.00 98.38 240 THR A C 1
ATOM 1937 O O . THR A 1 240 ? -11.400 -5.074 24.731 1.00 98.38 240 THR A O 1
ATOM 1940 N N . THR A 1 241 ? -10.593 -6.815 25.856 1.00 98.12 241 THR A N 1
ATOM 1941 C CA . THR A 1 241 ? -11.893 -7.177 26.444 1.00 98.12 241 THR A CA 1
ATOM 1942 C C . THR A 1 241 ? -12.259 -6.301 27.647 1.00 98.12 241 THR A C 1
ATOM 1944 O O . THR A 1 241 ? -13.358 -6.422 28.190 1.00 98.12 241 THR A O 1
ATOM 1947 N N . ASN A 1 242 ? -11.359 -5.415 28.082 1.00 96.69 242 ASN A N 1
ATOM 1948 C CA . ASN A 1 242 ? -11.606 -4.458 29.147 1.00 96.69 242 ASN A CA 1
ATOM 1949 C C . ASN A 1 242 ? -12.378 -3.250 28.594 1.00 96.69 242 ASN A C 1
ATOM 1951 O O . ASN A 1 242 ? -11.922 -2.550 27.693 1.00 96.69 242 ASN A O 1
ATOM 1955 N N . THR A 1 243 ? -13.555 -2.980 29.158 1.00 95.94 243 THR A N 1
ATOM 1956 C CA . THR A 1 243 ? -14.448 -1.899 28.700 1.00 95.94 243 THR A CA 1
ATOM 1957 C C . THR A 1 243 ? -13.867 -0.487 28.831 1.00 95.94 243 THR A C 1
ATOM 1959 O O . THR A 1 243 ? -14.340 0.413 28.140 1.00 95.94 243 THR A O 1
ATOM 1962 N N . THR A 1 244 ? -12.851 -0.269 29.674 1.00 95.44 244 THR A N 1
ATOM 1963 C CA . THR A 1 244 ? -12.233 1.057 29.862 1.00 95.44 244 THR A CA 1
ATOM 1964 C C . THR A 1 244 ? -10.982 1.261 29.009 1.00 95.44 244 THR A C 1
ATOM 1966 O O . THR A 1 244 ? -10.709 2.382 28.584 1.00 95.44 244 THR A O 1
ATOM 1969 N N . ALA A 1 245 ? -10.246 0.190 28.703 1.00 95.62 245 ALA A N 1
ATOM 1970 C CA . ALA A 1 245 ? -9.062 0.228 27.852 1.00 95.62 245 ALA A CA 1
ATOM 1971 C C . ALA A 1 245 ? -9.434 -0.191 26.424 1.00 95.62 245 ALA A C 1
ATOM 1973 O O . ALA A 1 245 ? -9.512 -1.375 26.111 1.00 95.62 245 ALA A O 1
ATOM 1974 N N . ARG A 1 246 ? -9.686 0.775 25.534 1.00 97.56 246 ARG A N 1
ATOM 1975 C CA . ARG A 1 246 ? -10.132 0.476 24.160 1.00 97.56 246 ARG A CA 1
ATOM 1976 C C . ARG A 1 246 ? -9.171 -0.454 23.415 1.00 97.56 246 ARG A C 1
ATOM 1978 O O . ARG A 1 246 ? -9.601 -1.419 22.792 1.00 97.56 246 ARG A O 1
ATOM 1985 N N . TRP A 1 247 ? -7.885 -0.151 23.469 1.00 98.31 247 TRP A N 1
ATOM 1986 C CA . TRP A 1 247 ? -6.819 -0.920 22.843 1.00 98.31 247 TRP A CA 1
ATOM 1987 C C . TRP A 1 247 ? -5.522 -0.690 23.613 1.00 98.31 247 TRP A C 1
ATOM 1989 O O . TRP A 1 247 ? -5.412 0.288 24.357 1.00 98.31 247 TRP A O 1
ATOM 1999 N N . GLU A 1 248 ? -4.557 -1.585 23.443 1.00 98.25 248 GLU A N 1
ATOM 2000 C CA . GLU A 1 248 ? -3.250 -1.468 24.083 1.00 98.25 248 GLU A CA 1
ATOM 2001 C C . GLU A 1 248 ? -2.179 -2.238 23.302 1.00 98.25 248 GLU A C 1
ATOM 2003 O O . GLU A 1 248 ? -2.478 -3.190 22.575 1.00 98.25 248 GLU A O 1
ATOM 2008 N N . TYR A 1 249 ? -0.921 -1.831 23.472 1.00 98.50 249 TYR A N 1
ATOM 2009 C CA . TYR A 1 249 ? 0.235 -2.555 22.958 1.00 98.50 249 TYR A CA 1
ATOM 2010 C C . TYR A 1 249 ? 0.431 -3.910 23.626 1.00 98.50 249 TYR A C 1
ATOM 2012 O O . TYR A 1 249 ? 0.134 -4.107 24.805 1.00 98.50 249 TYR A O 1
ATOM 2020 N N . CYS A 1 250 ? 1.016 -4.829 22.865 1.00 98.00 250 CYS A N 1
ATOM 2021 C CA . CYS A 1 250 ? 1.437 -6.124 23.363 1.00 98.00 250 CYS A CA 1
ATOM 2022 C C . CYS A 1 250 ? 2.943 -6.166 23.614 1.00 98.00 250 CYS A C 1
ATOM 2024 O O . CYS A 1 250 ? 3.744 -5.576 22.882 1.00 98.00 250 CYS A O 1
ATOM 2026 N N . ASN A 1 251 ? 3.336 -6.925 24.634 1.00 96.44 251 ASN A N 1
ATOM 2027 C CA . ASN A 1 251 ? 4.738 -7.192 24.912 1.00 96.44 251 ASN A CA 1
ATOM 2028 C C . ASN A 1 251 ? 5.200 -8.433 24.131 1.00 96.44 251 ASN A C 1
ATOM 2030 O O . ASN A 1 251 ? 4.972 -9.565 24.554 1.00 96.44 251 ASN A O 1
ATOM 2034 N N . ILE A 1 252 ? 5.815 -8.218 22.966 1.00 96.06 252 ILE A N 1
ATOM 2035 C CA . ILE A 1 252 ? 6.296 -9.295 22.091 1.00 96.06 252 ILE A CA 1
ATOM 2036 C C . ILE A 1 252 ? 7.821 -9.424 22.221 1.00 96.06 252 ILE A C 1
ATOM 2038 O O . ILE A 1 252 ? 8.523 -8.427 22.031 1.00 96.06 252 ILE A O 1
ATOM 2042 N N . PRO A 1 253 ? 8.361 -10.632 22.479 1.00 94.81 253 PRO A N 1
ATOM 2043 C CA . PRO A 1 253 ? 9.803 -10.853 22.572 1.00 94.81 253 PRO A CA 1
ATOM 2044 C C . PRO A 1 253 ? 10.544 -10.482 21.282 1.00 94.81 253 PRO A C 1
ATOM 2046 O O . PRO A 1 253 ? 10.136 -10.889 20.193 1.00 94.81 253 PRO A O 1
ATOM 2049 N N . SER A 1 254 ? 11.658 -9.752 21.406 1.00 92.88 254 SER A N 1
ATOM 2050 C CA . SER A 1 254 ? 12.546 -9.448 20.274 1.00 92.88 254 SER A CA 1
ATOM 2051 C C . SER A 1 254 ? 13.146 -10.721 19.679 1.00 92.88 254 SER A C 1
ATOM 2053 O O . SER A 1 254 ? 13.524 -11.638 20.414 1.00 92.88 254 SER A O 1
ATOM 2055 N N . CYS A 1 255 ? 13.302 -10.746 18.355 1.00 89.75 255 CYS A N 1
ATOM 2056 C CA . CYS A 1 255 ? 14.005 -11.824 17.660 1.00 89.75 255 CYS A CA 1
ATOM 2057 C C . CYS A 1 255 ? 15.474 -11.974 18.098 1.00 89.75 255 CYS A C 1
ATOM 2059 O O . CYS A 1 255 ? 16.029 -13.061 17.992 1.00 89.75 255 CYS A O 1
ATOM 2061 N N . ASP A 1 256 ? 16.096 -10.924 18.640 1.00 84.50 256 ASP A N 1
ATOM 2062 C CA . ASP A 1 256 ? 17.494 -10.975 19.097 1.00 84.50 256 ASP A CA 1
ATOM 2063 C C . ASP A 1 256 ? 17.661 -11.704 20.442 1.00 84.50 256 ASP A C 1
ATOM 2065 O O . ASP A 1 256 ? 18.765 -12.116 20.807 1.00 84.50 256 ASP A O 1
ATOM 2069 N N . ASN A 1 257 ? 16.562 -11.894 21.182 1.00 67.75 257 ASN A N 1
ATOM 2070 C CA . ASN A 1 257 ? 16.574 -12.540 22.495 1.00 67.75 257 ASN A CA 1
ATOM 2071 C C . ASN A 1 257 ? 16.460 -14.074 22.419 1.00 67.75 257 ASN A C 1
ATOM 2073 O O . ASN A 1 257 ? 16.514 -14.734 23.455 1.00 67.75 257 ASN A O 1
ATOM 2077 N N . THR A 1 258 ? 16.369 -14.671 21.225 1.00 56.53 258 THR A N 1
ATOM 2078 C CA . THR A 1 258 ? 16.443 -16.130 21.043 1.00 56.53 258 THR A CA 1
ATOM 2079 C C . THR A 1 258 ? 17.899 -16.582 20.884 1.00 56.53 258 THR A C 1
ATOM 2081 O O . THR A 1 258 ? 18.321 -17.005 19.807 1.00 56.53 258 THR A O 1
ATOM 2084 N N . LYS A 1 259 ? 18.703 -16.490 21.949 1.00 44.91 259 LYS A N 1
ATOM 2085 C CA . LYS A 1 259 ? 19.928 -17.302 22.039 1.00 44.91 259 LYS A CA 1
ATOM 2086 C C . LYS A 1 259 ? 19.533 -18.709 22.509 1.00 44.91 259 LYS A C 1
ATOM 2088 O O . LYS A 1 259 ? 18.752 -18.801 23.453 1.00 44.91 259 LYS A O 1
ATOM 2093 N N . PRO A 1 260 ? 20.048 -19.792 21.902 1.00 46.47 260 PRO A N 1
ATOM 2094 C CA . PRO A 1 260 ? 19.867 -21.129 22.452 1.00 46.47 260 PRO A CA 1
ATOM 2095 C C . PRO A 1 260 ? 20.493 -21.174 23.849 1.00 46.47 260 PRO A C 1
ATOM 2097 O O . PRO A 1 260 ? 21.660 -20.805 24.010 1.00 46.47 260 PRO A O 1
ATOM 2100 N N . GLU A 1 261 ? 19.732 -21.614 24.850 1.00 42.66 261 GLU A N 1
ATOM 2101 C CA . GLU A 1 261 ? 20.297 -22.021 26.134 1.00 42.66 261 GLU A CA 1
ATOM 2102 C C . GLU A 1 261 ? 21.388 -23.063 25.865 1.00 42.66 261 GLU A C 1
ATOM 2104 O O . GLU A 1 261 ? 21.139 -24.132 25.304 1.00 42.66 261 GLU A O 1
ATOM 2109 N N . ALA A 1 262 ? 22.629 -22.727 26.221 1.00 41.44 262 ALA A N 1
ATOM 2110 C CA . ALA A 1 262 ? 23.708 -23.697 26.230 1.00 41.44 262 ALA A CA 1
ATOM 2111 C C . ALA A 1 262 ? 23.337 -24.808 27.230 1.00 41.44 262 ALA A C 1
ATOM 2113 O O . ALA A 1 262 ? 22.966 -24.484 28.361 1.00 41.44 262 ALA A O 1
ATOM 2114 N N . PRO A 1 263 ? 23.434 -26.099 26.864 1.00 46.28 263 PRO A N 1
ATOM 2115 C CA . PRO A 1 263 ? 23.144 -27.176 27.797 1.00 46.28 263 PRO A CA 1
ATOM 2116 C C . PRO A 1 263 ? 24.104 -27.082 28.986 1.00 46.28 263 PRO A C 1
ATOM 2118 O O . PRO A 1 263 ? 25.329 -27.102 28.823 1.00 46.28 263 PRO A O 1
ATOM 2121 N N . GLY A 1 264 ? 23.524 -26.940 30.179 1.00 45.94 264 GLY A N 1
ATOM 2122 C CA . GLY A 1 264 ? 24.247 -26.945 31.441 1.00 45.94 264 GLY A CA 1
ATOM 2123 C C . GLY A 1 264 ? 25.087 -28.211 31.554 1.00 45.94 264 GLY A C 1
ATOM 2124 O O . GLY A 1 264 ? 24.580 -29.324 31.428 1.00 45.94 264 GLY A O 1
ATOM 2125 N N . LYS A 1 265 ? 26.391 -28.027 31.760 1.00 43.09 265 LYS A N 1
ATOM 2126 C CA . LYS A 1 265 ? 27.302 -29.109 32.126 1.00 43.09 265 LYS A CA 1
ATOM 2127 C C . LYS A 1 265 ? 26.984 -29.515 33.566 1.00 43.09 265 LYS A C 1
ATOM 2129 O O . LYS A 1 265 ? 27.245 -28.725 34.470 1.00 43.09 265 LYS A O 1
ATOM 2134 N N . ASN A 1 266 ? 26.422 -30.709 33.741 1.00 46.09 266 ASN A N 1
ATOM 2135 C CA . ASN A 1 266 ? 26.553 -31.481 34.978 1.00 46.09 266 ASN A CA 1
ATOM 2136 C C . ASN A 1 266 ? 27.832 -32.312 34.906 1.00 46.09 266 ASN A C 1
ATOM 2138 O O . ASN A 1 266 ? 28.099 -32.860 33.810 1.00 46.09 266 ASN A O 1
#

Secondary structure (DSSP, 8-state):
----SSB-TT-TT------B-TT-PBBPPTT--SSS--SS-TTT-TTS---TT--B-TT--TT--EEEBS-TT-SEEE--PPBPBSSSBSTTSTTB-----BBTTSPBBPPTT--SSS--S--TTT-GGGT--TT--B-SS--SS-EEEBS-TT-SEEEB-PPBPSSPPPPPPPPBSSB-TTSTTB-----B-TT-PBBPPTT--SSS--S--TTT-TTS---TT--B-TT--SS-EEEBSSSS--EEE--PPBGGG-PPPPPP--

Radius of gyration: 22.37 Å; chains: 1; bounding box: 54×53×58 Å

Foldseek 3Di:
DFAAQAAAQQRQVHQHAAQAAPVRFGFQQLQDPPPHHDPDHCVVQVPSNSPGRGWTDSPSDNNHTKGQGNDSVGRIHHHPGHHQAAQAAEFQQQRHPHAFQAAPVRFGADQLCDPPPHRDDSHCVVVVRQNSGGRGFGDNQLFLHTKGQGNDNVGGIHHHDGHHDPDDDDDPDQADCFDDFQRQSHDHADQAAPVGFGADQQCDPPPHHDPRHCNSGVPSNSGGRGFGDSRSPNHTKGQGNDNVGRIHHHDGHHPVPPDPDDPDDD

pLDDT: mean 91.01, std 11.89, range [37.94, 98.69]

Organism: Pycnonotus jocosus (NCBI:txid182897)